Protein AF-A0A7X7L1X4-F1 (afdb_monomer_lite)

Radius of gyration: 45.26 Å; chains: 1; bounding box: 118×71×96 Å

pLDDT: mean 74.74, std 10.94, range [38.53, 92.12]

Foldseek 3Di:
DDDDDPPPDPVRVVVVVVVVVVVVVVVVVVVVVVVVVVVVPPPDDPPPPVVVVVVVVVVVVVVVVVVVVVVVQADWDWFWFWDDDLAKIKIKIFIAHSNATDFIKIKMAGPDQDDDDPVCVVVVNWGDKDFGMKIWGDWDWDADPQQKIKTKGKMWTWIQGPVGIDIDIWMKIWIWGADVVQGKIWIWIWTDDPDDDADPPDQWDWDQDPVRDIGTTHTDIGRRD

Sequence (225 aa):
DLRARTKLSSAERFSLIRDLLYAAVLGVILLSFGFLFVRSRKVTPPRINLDRLAAQIEEEEAAKESARLAEAASQATLLNARLKTPQYSMDADFTLKGGKLESLLLTLTTPQPPEPSDVQLAEGKFAQAWLEKLVVDQMHLTHKPKAEFLASGNAKLFIKSHKGPERVVAKAVITGGYTAEPAVLTAKVLINRGFKELPKNTTFLFETLPNGDYRFFCSLSLNAR

Structure (mmCIF, N/CA/C/O backbone):
data_AF-A0A7X7L1X4-F1
#
_entry.id   AF-A0A7X7L1X4-F1
#
loop_
_atom_site.group_PDB
_atom_site.id
_atom_site.type_symbol
_atom_site.label_atom_id
_atom_site.label_alt_id
_atom_site.label_comp_id
_atom_site.label_asym_id
_atom_site.label_entity_id
_atom_site.label_seq_id
_atom_site.pdbx_PDB_ins_code
_atom_site.Cartn_x
_atom_site.Cartn_y
_atom_site.Cartn_z
_atom_site.occupancy
_atom_site.B_iso_or_equiv
_atom_site.auth_seq_id
_atom_site.auth_comp_id
_atom_site.auth_asym_id
_atom_site.auth_atom_id
_atom_site.pdbx_PDB_model_num
ATOM 1 N N . ASP A 1 1 ? -80.363 57.333 44.999 1.00 43.53 1 ASP A N 1
ATOM 2 C CA . ASP A 1 1 ? -81.586 56.531 45.143 1.00 43.53 1 ASP A CA 1
ATOM 3 C C . ASP A 1 1 ? -81.528 55.667 46.382 1.00 43.53 1 ASP A C 1
ATOM 5 O O . ASP A 1 1 ? -80.719 54.755 46.484 1.00 43.53 1 ASP A O 1
ATOM 9 N N . LEU A 1 2 ? -82.326 56.058 47.370 1.00 44.50 2 LEU A N 1
ATOM 10 C CA . LEU A 1 2 ? -82.531 55.366 48.637 1.00 44.50 2 LEU A CA 1
ATOM 11 C C . LEU A 1 2 ? -83.765 54.472 48.509 1.00 44.50 2 LEU A C 1
ATOM 13 O O . LEU A 1 2 ? -84.737 54.895 47.889 1.00 44.50 2 LEU A O 1
ATOM 17 N N . ARG A 1 3 ? -83.758 53.352 49.250 1.00 38.53 3 ARG A N 1
ATOM 18 C CA . ARG A 1 3 ? -84.805 52.312 49.427 1.00 38.53 3 ARG A CA 1
ATOM 19 C C . ARG A 1 3 ? -84.459 51.061 48.604 1.00 38.53 3 ARG A C 1
ATOM 21 O O . ARG A 1 3 ? -84.176 51.160 47.429 1.00 38.53 3 ARG A O 1
ATOM 28 N N . ALA A 1 4 ? -84.415 49.854 49.154 1.00 47.97 4 ALA A N 1
ATOM 29 C CA . ALA A 1 4 ? -85.206 49.333 50.253 1.00 47.97 4 ALA A CA 1
ATOM 30 C C . ALA A 1 4 ? -84.380 48.364 51.118 1.00 47.97 4 ALA A C 1
ATOM 32 O O . ALA A 1 4 ? -84.013 47.277 50.687 1.00 47.97 4 ALA A O 1
ATOM 33 N N . ARG A 1 5 ? -84.143 48.737 52.382 1.00 46.94 5 ARG A N 1
ATOM 34 C CA . ARG A 1 5 ? -83.948 47.749 53.448 1.00 46.94 5 ARG A CA 1
ATOM 35 C C . ARG A 1 5 ? -85.338 47.271 53.846 1.00 46.94 5 ARG A C 1
ATOM 37 O O . ARG A 1 5 ? -86.034 47.956 54.596 1.00 46.94 5 ARG A O 1
ATOM 44 N N . THR A 1 6 ? -85.737 46.121 53.322 1.00 55.06 6 THR A N 1
ATOM 45 C CA . THR A 1 6 ? -86.797 45.302 53.906 1.00 55.06 6 THR A CA 1
ATOM 46 C C . THR A 1 6 ? -86.426 45.054 55.368 1.00 55.06 6 THR A C 1
ATOM 48 O O . THR A 1 6 ? -85.436 44.397 55.690 1.00 55.06 6 THR A O 1
ATOM 51 N N . LYS A 1 7 ? -87.169 45.681 56.286 1.00 56.03 7 LYS A N 1
ATOM 52 C CA . LYS A 1 7 ? -87.089 45.371 57.713 1.00 56.03 7 LYS A CA 1
ATOM 53 C C . LYS A 1 7 ? -87.666 43.967 57.877 1.00 56.03 7 LYS A C 1
ATOM 55 O O . LYS A 1 7 ? -88.871 43.835 58.046 1.00 56.03 7 LYS A O 1
ATOM 60 N N . LEU A 1 8 ? -86.804 42.952 57.793 1.00 56.28 8 LEU A N 1
ATOM 61 C CA . LEU A 1 8 ? -87.169 41.573 58.109 1.00 56.28 8 LEU A CA 1
ATOM 62 C C . LEU A 1 8 ? -87.780 41.553 59.511 1.00 56.28 8 LEU A C 1
ATOM 64 O O . LEU A 1 8 ? -87.148 42.006 60.483 1.00 56.28 8 LEU A O 1
ATOM 68 N N . SER A 1 9 ? -89.024 41.082 59.555 1.00 59.34 9 SER A N 1
ATOM 69 C CA . SER A 1 9 ? -89.830 40.896 60.754 1.00 59.34 9 SER A CA 1
ATOM 70 C C . SER A 1 9 ? -89.063 40.019 61.743 1.00 59.34 9 SER A C 1
ATOM 72 O O . SER A 1 9 ? -88.278 39.155 61.349 1.00 59.34 9 SER A O 1
ATOM 74 N N . SER A 1 10 ? -89.268 40.227 63.043 1.00 58.31 10 SER A N 1
ATOM 75 C CA . SER A 1 10 ? -88.611 39.459 64.107 1.00 58.31 10 SER A CA 1
ATOM 76 C C . SER A 1 10 ? -88.731 37.941 63.894 1.00 58.31 10 SER A C 1
ATOM 78 O O . SER A 1 10 ? -87.796 37.213 64.209 1.00 58.31 10 SER A O 1
ATOM 80 N N . ALA A 1 11 ? -89.824 37.470 63.279 1.00 58.28 11 ALA A N 1
ATOM 81 C CA . ALA A 1 11 ? -90.031 36.064 62.928 1.00 58.28 11 ALA A CA 1
ATOM 82 C C . ALA A 1 11 ? -89.083 35.551 61.820 1.00 58.28 11 ALA A C 1
ATOM 84 O O . ALA A 1 11 ? -88.594 34.425 61.893 1.00 58.28 11 ALA A O 1
ATOM 85 N N . GLU A 1 12 ? -88.759 36.380 60.826 1.00 56.62 12 GLU A N 1
ATOM 86 C CA . GLU A 1 12 ? -87.886 36.000 59.706 1.00 56.62 12 GLU A CA 1
ATOM 87 C C . GLU A 1 12 ? -86.414 35.937 60.137 1.00 56.62 12 GLU A C 1
ATOM 89 O O . GLU A 1 12 ? -85.679 35.049 59.701 1.00 56.62 12 GLU A O 1
ATOM 94 N N . ARG A 1 13 ? -85.995 36.807 61.071 1.00 58.88 13 ARG A N 1
ATOM 95 C CA . ARG A 1 13 ? -84.636 36.786 61.650 1.00 58.88 13 ARG A CA 1
ATOM 96 C C . ARG A 1 13 ? -84.351 35.504 62.432 1.00 58.88 13 ARG A C 1
ATOM 98 O O . ARG A 1 13 ? -83.243 34.981 62.344 1.00 58.88 13 ARG A O 1
ATOM 105 N N . PHE A 1 14 ? -85.342 34.981 63.157 1.00 59.16 14 PHE A N 1
ATOM 106 C CA . PHE A 1 14 ? -85.213 33.700 63.858 1.00 59.16 14 PHE A CA 1
ATOM 107 C C . PHE A 1 14 ? -85.119 32.513 62.887 1.00 59.16 14 PHE A C 1
ATOM 109 O O . PHE A 1 14 ? -84.366 31.578 63.158 1.00 59.16 14 PHE A O 1
ATOM 116 N N . SER A 1 15 ? -85.806 32.561 61.737 1.00 65.38 15 SER A N 1
ATOM 117 C CA . SER A 1 15 ? -85.675 31.517 60.706 1.00 65.38 15 SER A CA 1
ATOM 118 C C . SER A 1 15 ? -84.292 31.523 60.046 1.00 65.38 15 SER A C 1
ATOM 120 O O . SER A 1 15 ? -83.685 30.471 59.888 1.00 65.38 15 SER A O 1
ATOM 122 N N . LEU A 1 16 ? -83.733 32.709 59.787 1.00 69.31 16 LEU A N 1
ATOM 123 C CA . LEU A 1 16 ? -82.450 32.861 59.100 1.00 69.31 16 LEU A CA 1
ATOM 124 C C . LEU A 1 16 ? -81.265 32.400 59.963 1.00 69.31 16 LEU A C 1
ATOM 126 O O . LEU A 1 16 ? -80.338 31.770 59.461 1.00 69.31 16 LEU A O 1
ATOM 130 N N . ILE A 1 17 ? -81.316 32.660 61.275 1.00 74.38 17 ILE A N 1
ATOM 131 C CA . ILE A 1 17 ? -80.316 32.151 62.230 1.00 74.38 17 ILE A CA 1
ATOM 132 C C . ILE A 1 17 ? -80.387 30.623 62.317 1.00 74.38 17 ILE A C 1
ATOM 134 O O . ILE A 1 17 ? -79.350 29.962 62.348 1.00 74.38 17 ILE A O 1
ATOM 138 N N . ARG A 1 18 ? -81.598 30.056 62.329 1.00 74.56 18 ARG A N 1
ATOM 139 C CA . ARG A 1 18 ? -81.807 28.606 62.375 1.00 74.56 18 ARG A CA 1
ATOM 140 C C . ARG A 1 18 ? -81.291 27.917 61.108 1.00 74.56 18 ARG A C 1
ATOM 142 O O . ARG A 1 18 ? -80.601 26.907 61.214 1.00 74.56 18 ARG A O 1
ATOM 149 N N . ASP A 1 19 ? -81.562 28.482 59.936 1.00 76.56 19 ASP A N 1
ATOM 150 C CA . ASP A 1 19 ? -81.118 27.923 58.655 1.00 76.56 19 ASP A CA 1
ATOM 151 C C . ASP A 1 19 ? -79.591 28.002 58.496 1.00 76.56 19 ASP A C 1
ATOM 153 O O . ASP A 1 19 ? -78.967 27.049 58.024 1.00 76.56 19 ASP A O 1
ATOM 157 N N . LEU A 1 20 ? -78.962 29.078 58.989 1.00 81.06 20 LEU A N 1
ATOM 158 C CA . LEU A 1 20 ? -77.501 29.186 59.063 1.00 81.06 20 LEU A CA 1
ATOM 159 C C . LEU A 1 20 ? -76.899 28.101 59.975 1.00 81.06 20 LEU A C 1
ATOM 161 O O . LEU A 1 20 ? -75.870 27.509 59.647 1.00 81.06 20 LEU A O 1
ATOM 165 N N . LEU A 1 21 ? -77.556 27.813 61.102 1.00 82.94 21 LEU A N 1
ATOM 166 C CA . LEU A 1 21 ? -77.131 26.774 62.041 1.00 82.94 21 LEU A CA 1
ATOM 167 C C . LEU A 1 21 ? -77.243 25.375 61.420 1.00 82.94 21 LEU A C 1
ATOM 169 O O . LEU A 1 21 ? -76.312 24.580 61.543 1.00 82.94 21 LEU A O 1
ATOM 173 N N . TYR A 1 22 ? -78.329 25.085 60.697 1.00 86.06 22 TYR A N 1
ATOM 174 C CA . TYR A 1 22 ? -78.476 23.817 59.978 1.00 86.06 22 TYR A CA 1
ATOM 175 C C . TYR A 1 22 ? -77.439 23.653 58.864 1.00 86.06 22 TYR A C 1
ATOM 177 O O . TYR A 1 22 ? -76.853 22.577 58.740 1.00 86.06 22 TYR A O 1
ATOM 185 N N . ALA A 1 23 ? -77.154 24.710 58.098 1.00 83.81 23 ALA A N 1
ATOM 186 C CA . ALA A 1 23 ? -76.123 24.678 57.063 1.00 83.81 23 ALA A CA 1
ATOM 187 C C . ALA A 1 23 ? -74.723 24.425 57.651 1.00 83.81 23 ALA A C 1
ATOM 189 O O . ALA A 1 23 ? -73.963 23.618 57.114 1.00 83.81 23 ALA A O 1
ATOM 190 N N . ALA A 1 24 ? -74.400 25.055 58.786 1.00 84.38 24 ALA A N 1
ATOM 191 C CA . ALA A 1 24 ? -73.134 24.839 59.481 1.00 84.38 24 ALA A CA 1
ATOM 192 C C . ALA A 1 24 ? -72.996 23.394 59.987 1.00 84.38 24 ALA A C 1
ATOM 194 O O . ALA A 1 24 ? -71.966 22.757 59.763 1.00 84.38 24 ALA A O 1
ATOM 195 N N . VAL A 1 25 ? -74.046 22.844 60.607 1.00 88.56 25 VAL A N 1
ATOM 196 C CA . VAL A 1 25 ? -74.055 21.451 61.085 1.00 88.56 25 VAL A CA 1
ATOM 197 C C . VAL A 1 25 ? -73.910 20.468 59.920 1.00 88.56 25 VAL A C 1
ATOM 199 O O . VAL A 1 25 ? -73.101 19.543 59.998 1.00 88.56 25 VAL A O 1
ATOM 202 N N . LEU A 1 26 ? -74.623 20.687 58.811 1.00 88.62 26 LEU A N 1
ATOM 203 C CA . LEU A 1 26 ? -74.521 19.836 57.623 1.00 88.62 26 LEU A CA 1
ATOM 204 C C . LEU A 1 26 ? -73.114 19.882 57.004 1.00 88.62 26 LEU A C 1
ATOM 206 O O . LEU A 1 26 ? -72.572 18.842 56.631 1.00 88.62 26 LEU A O 1
ATOM 210 N N . GLY A 1 27 ? -72.493 21.065 56.947 1.00 87.00 27 GLY A N 1
ATOM 211 C CA . GLY A 1 27 ? -71.120 21.231 56.466 1.00 87.00 27 GLY A CA 1
ATOM 212 C C . GLY A 1 27 ? -70.100 20.460 57.307 1.00 87.00 27 GLY A C 1
ATOM 213 O O . GLY A 1 27 ? -69.231 19.782 56.756 1.00 87.00 27 GLY A O 1
ATOM 214 N N . VAL A 1 28 ? -70.245 20.483 58.636 1.00 87.94 28 VAL A N 1
ATOM 215 C CA . VAL A 1 28 ? -69.386 19.708 59.547 1.00 87.94 28 VAL A CA 1
ATOM 216 C C . VAL A 1 28 ? -69.574 18.202 59.342 1.00 87.94 28 VAL A C 1
ATOM 218 O O . VAL A 1 28 ? -68.585 17.467 59.296 1.00 87.94 28 VAL A O 1
ATOM 221 N N . ILE A 1 29 ? -70.811 17.728 59.151 1.00 87.69 29 ILE A N 1
ATOM 222 C CA . ILE A 1 29 ? -71.091 16.307 58.884 1.00 87.69 29 ILE A CA 1
ATOM 223 C C . ILE A 1 29 ? -70.448 15.860 57.565 1.00 87.69 29 ILE A C 1
ATOM 225 O O . ILE A 1 29 ? -69.778 14.827 57.532 1.00 87.69 29 ILE A O 1
ATOM 229 N N . LEU A 1 30 ? -70.590 16.644 56.492 1.00 87.31 30 LEU A N 1
ATOM 230 C CA . LEU A 1 30 ? -70.022 16.315 55.181 1.00 87.31 30 LEU A CA 1
ATOM 231 C C . LEU A 1 30 ? -68.489 16.307 55.195 1.00 87.31 30 LEU A C 1
ATOM 233 O O . LEU A 1 30 ? -67.882 15.385 54.651 1.00 87.31 30 LEU A O 1
ATOM 237 N N . LEU A 1 31 ? -67.857 17.278 55.861 1.00 84.62 31 LEU A N 1
ATOM 238 C CA . LEU A 1 31 ? -66.403 17.292 56.046 1.00 84.62 31 LEU A CA 1
ATOM 239 C C . LEU A 1 31 ? -65.922 16.088 56.864 1.00 84.62 31 LEU A C 1
ATOM 241 O O . LEU A 1 31 ? -64.925 15.463 56.504 1.00 84.62 31 LEU A O 1
ATOM 245 N N . SER A 1 32 ? -66.654 15.713 57.917 1.00 82.56 32 SER A N 1
ATOM 246 C CA . SER A 1 32 ? -66.326 14.542 58.739 1.00 82.56 32 SER A CA 1
ATOM 247 C C . SER A 1 32 ? -66.423 13.244 57.932 1.00 82.56 32 SER A C 1
ATOM 249 O O . SER A 1 32 ? -65.520 12.409 57.993 1.00 82.56 32 SER A O 1
ATOM 251 N N . PHE A 1 33 ? -67.475 13.088 57.121 1.00 82.12 33 PHE A N 1
ATOM 252 C CA . PHE A 1 33 ? -67.638 11.931 56.239 1.00 82.12 33 PHE A CA 1
ATOM 253 C C . PHE A 1 33 ? -66.583 11.890 55.133 1.00 82.12 33 PHE A C 1
ATOM 255 O O . PHE A 1 33 ? -66.011 10.830 54.884 1.00 82.12 33 PHE A O 1
ATOM 262 N N . GLY A 1 34 ? -66.272 13.027 54.505 1.00 77.88 34 GLY A N 1
ATOM 263 C CA . GLY A 1 34 ? -65.214 13.122 53.499 1.00 77.88 34 GLY A CA 1
ATOM 264 C C . GLY A 1 34 ? -63.847 12.747 54.072 1.00 77.88 34 GLY A C 1
ATOM 265 O O . GLY A 1 34 ? -63.120 11.950 53.480 1.00 77.88 34 GLY A O 1
ATOM 266 N N . PHE A 1 35 ? -63.532 13.240 55.271 1.00 77.50 35 PHE A N 1
ATOM 267 C CA . PHE A 1 35 ? -62.295 12.907 55.971 1.00 77.50 35 PHE A CA 1
ATOM 268 C C . PHE A 1 35 ? -62.219 11.419 56.342 1.00 77.50 35 PHE A C 1
ATOM 270 O O . PHE A 1 35 ? -61.191 10.778 56.115 1.00 77.50 35 PHE A O 1
ATOM 277 N N . LEU A 1 36 ? -63.311 10.833 56.846 1.00 77.25 36 LEU A N 1
ATOM 278 C CA . LEU A 1 36 ? -63.381 9.397 57.136 1.00 77.25 36 LEU A CA 1
ATOM 279 C C . LEU A 1 36 ? -63.248 8.547 55.868 1.00 77.25 36 LEU A C 1
ATOM 281 O O . LEU A 1 36 ? -62.531 7.547 55.875 1.00 77.25 36 LEU A O 1
ATOM 285 N N . PHE A 1 37 ? -63.869 8.959 54.763 1.00 73.94 37 PHE A N 1
ATOM 286 C CA . PHE A 1 37 ? -63.800 8.239 53.495 1.00 73.94 37 PHE A CA 1
ATOM 287 C C . PHE A 1 37 ? -62.381 8.244 52.913 1.00 73.94 37 PHE A C 1
ATOM 289 O O . PHE A 1 37 ? -61.862 7.183 52.560 1.00 73.94 37 PHE A O 1
ATOM 296 N N . VAL A 1 38 ? -61.708 9.401 52.900 1.00 69.75 38 VAL A N 1
ATOM 297 C CA . VAL A 1 38 ? -60.307 9.520 52.456 1.00 69.75 38 VAL A CA 1
ATOM 298 C C . VAL A 1 38 ? -59.370 8.718 53.358 1.00 69.75 38 VAL A C 1
ATOM 300 O 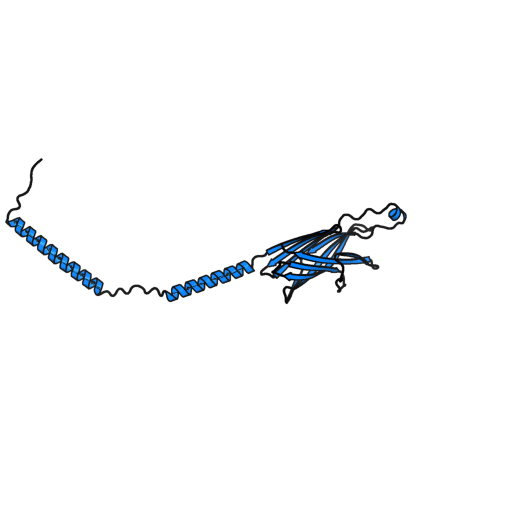O . VAL A 1 38 ? -58.483 8.035 52.858 1.00 69.75 38 VAL A O 1
ATOM 303 N N . ARG A 1 39 ? -59.589 8.722 54.679 1.00 64.88 39 ARG A N 1
ATOM 304 C CA . ARG A 1 39 ? -58.755 7.960 55.621 1.00 64.88 39 ARG A CA 1
ATOM 305 C C . ARG A 1 39 ? -58.996 6.446 55.550 1.00 64.88 39 ARG A C 1
ATOM 307 O O . ARG A 1 39 ? -58.074 5.674 55.805 1.00 64.88 39 ARG A O 1
ATOM 314 N N . SER A 1 40 ? -60.211 6.017 55.198 1.00 62.69 40 SER A N 1
ATOM 315 C CA . SER A 1 40 ? -60.566 4.598 55.034 1.00 62.69 40 SER A CA 1
ATOM 316 C C . SER A 1 40 ? -59.980 3.980 53.761 1.00 62.69 40 SER A C 1
ATOM 318 O O . SER A 1 40 ? -59.631 2.799 53.742 1.00 62.69 40 SER A O 1
ATOM 320 N N . ARG A 1 41 ? -59.796 4.783 52.706 1.00 59.41 41 ARG A N 1
ATOM 321 C CA . ARG A 1 41 ? -59.091 4.361 51.498 1.00 59.41 41 ARG A CA 1
ATOM 322 C C . ARG A 1 41 ? -57.595 4.549 51.714 1.00 59.41 41 ARG A C 1
ATOM 324 O O . ARG A 1 41 ? -57.049 5.617 51.470 1.00 59.41 41 ARG A O 1
ATOM 331 N N . LYS A 1 42 ? -56.911 3.480 52.129 1.00 52.88 42 LYS A N 1
ATOM 332 C CA . LYS A 1 42 ? -55.451 3.369 51.994 1.00 52.88 42 LYS A CA 1
ATOM 333 C C . LYS A 1 42 ? -55.099 3.383 50.502 1.00 52.88 42 LYS A C 1
ATOM 335 O O . LYS A 1 42 ? -54.910 2.336 49.893 1.00 52.88 42 LYS A O 1
ATOM 340 N N . VAL A 1 43 ? -55.054 4.567 49.896 1.00 55.41 43 VAL A N 1
ATOM 341 C CA . VAL A 1 43 ? -54.475 4.766 48.568 1.00 55.41 43 VAL A CA 1
ATOM 342 C C . VAL A 1 43 ? -52.970 4.648 48.755 1.00 55.41 43 VAL A C 1
ATOM 344 O O . VAL A 1 43 ? -52.284 5.620 49.054 1.00 55.41 43 VAL A O 1
ATOM 347 N N . THR A 1 44 ? -52.455 3.424 48.682 1.00 53.78 44 THR A N 1
ATOM 348 C CA . THR A 1 44 ? -51.018 3.200 48.545 1.00 53.78 44 THR A CA 1
ATOM 349 C C . THR A 1 44 ? -50.581 3.858 47.238 1.00 53.78 44 THR A C 1
ATOM 351 O O . THR A 1 44 ? -51.077 3.446 46.186 1.00 53.78 44 THR A O 1
ATOM 354 N N . PRO A 1 45 ? -49.702 4.876 47.266 1.00 57.31 45 PRO A N 1
ATOM 355 C CA . PRO A 1 45 ? -49.144 5.416 46.036 1.00 57.31 45 PRO A CA 1
ATOM 356 C C . PRO A 1 45 ? -48.423 4.283 45.290 1.00 57.31 45 PRO A C 1
ATOM 358 O O . PRO A 1 45 ? -47.853 3.401 45.949 1.00 57.31 45 PRO A O 1
ATOM 361 N N . PRO A 1 46 ? -48.445 4.257 43.945 1.00 59.84 46 PRO A N 1
ATOM 362 C CA . PRO A 1 46 ? -47.657 3.290 43.196 1.00 59.84 46 PRO A CA 1
ATOM 363 C C . PRO A 1 46 ? -46.196 3.443 43.625 1.00 59.84 46 PRO A C 1
ATOM 365 O O . PRO A 1 46 ? -45.592 4.501 43.447 1.00 59.84 46 PRO A O 1
ATOM 368 N N . ARG A 1 47 ? -45.639 2.404 44.257 1.00 58.56 47 ARG A N 1
ATOM 3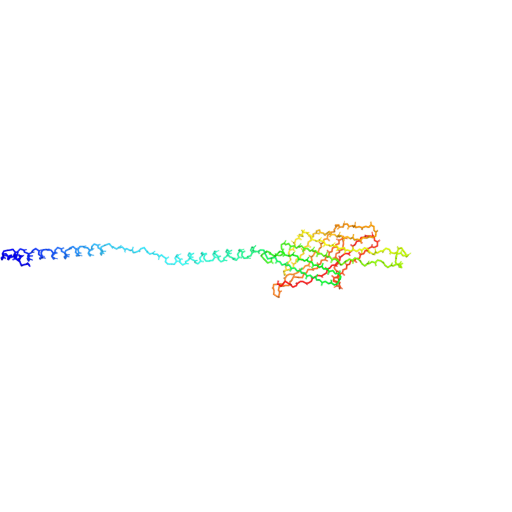69 C CA . ARG A 1 47 ? -44.214 2.350 44.584 1.00 58.56 47 ARG A CA 1
ATOM 370 C C . ARG A 1 47 ? -43.462 2.225 43.268 1.00 58.56 47 ARG A C 1
ATOM 372 O O . ARG A 1 47 ? -43.313 1.128 42.736 1.00 58.56 47 ARG A O 1
ATOM 379 N N . ILE A 1 48 ? -43.031 3.358 42.728 1.00 60.03 48 ILE A N 1
ATOM 380 C CA . ILE A 1 48 ? -42.016 3.389 41.683 1.00 60.03 48 ILE A CA 1
ATOM 381 C C . ILE A 1 48 ? -40.772 2.771 42.324 1.00 60.03 48 ILE A C 1
ATOM 383 O O . ILE A 1 48 ? -40.210 3.337 43.259 1.00 60.03 48 ILE A O 1
ATOM 387 N N . ASN A 1 49 ? -40.408 1.561 41.896 1.00 67.19 49 ASN A N 1
ATOM 388 C CA . ASN A 1 49 ? -39.179 0.908 42.334 1.00 67.19 49 ASN A CA 1
ATOM 389 C C . ASN A 1 49 ? -38.016 1.683 41.713 1.00 67.19 49 ASN A C 1
ATOM 391 O O . ASN A 1 49 ? -37.617 1.402 40.583 1.00 67.19 49 ASN A O 1
ATOM 395 N N . LEU A 1 50 ? -37.529 2.688 42.441 1.00 69.31 50 LEU A N 1
ATOM 396 C CA . LEU A 1 50 ? -36.404 3.531 42.041 1.00 69.31 50 LEU A CA 1
ATOM 397 C C . LEU A 1 50 ? -35.181 2.679 41.684 1.00 69.31 50 LEU A C 1
ATOM 399 O O . LEU A 1 50 ? -34.505 2.990 40.714 1.00 69.31 50 LEU A O 1
ATOM 403 N N . ASP A 1 51 ? -34.994 1.545 42.360 1.00 72.88 51 ASP A N 1
ATOM 404 C CA . ASP A 1 51 ? -33.912 0.595 42.082 1.00 72.88 51 ASP A CA 1
ATOM 405 C C . ASP A 1 51 ? -34.028 -0.058 40.695 1.00 72.88 51 ASP A C 1
ATOM 407 O O . ASP A 1 51 ? -33.027 -0.253 40.012 1.00 72.88 51 ASP A O 1
ATOM 411 N N . ARG A 1 52 ? -35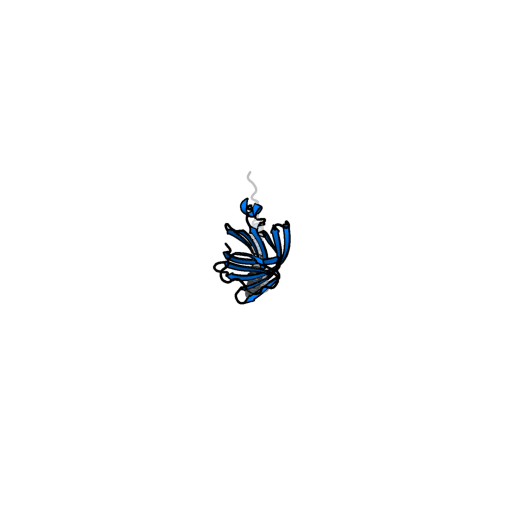.251 -0.356 40.227 1.00 73.88 52 ARG A N 1
ATOM 412 C CA . ARG A 1 52 ? -35.460 -0.868 38.859 1.00 73.88 52 ARG A CA 1
ATOM 413 C C . ARG A 1 52 ? -35.238 0.211 37.810 1.00 73.88 52 ARG A C 1
ATOM 415 O O . ARG A 1 52 ? -34.759 -0.103 36.729 1.00 73.88 52 ARG A O 1
ATOM 422 N N . LEU A 1 53 ? -35.609 1.451 38.119 1.00 72.75 53 LEU A N 1
ATOM 423 C CA . LEU A 1 53 ? -35.408 2.582 37.218 1.00 72.75 53 LEU A CA 1
ATOM 424 C C . LEU A 1 53 ? -33.919 2.926 37.100 1.00 72.75 53 LEU A C 1
ATOM 426 O O . LEU A 1 53 ? -33.439 3.143 35.996 1.00 72.75 53 LEU A O 1
ATOM 430 N N . ALA A 1 54 ? -33.186 2.899 38.215 1.00 76.50 54 ALA A N 1
ATOM 431 C CA . ALA A 1 54 ? -31.739 3.080 38.240 1.00 76.50 54 ALA A CA 1
ATOM 432 C C . ALA A 1 54 ? -31.022 1.978 37.446 1.00 76.50 54 ALA A C 1
ATOM 434 O O . ALA A 1 54 ? -30.211 2.293 36.583 1.00 76.50 54 ALA A O 1
ATOM 435 N N . ALA A 1 55 ? -31.394 0.709 37.655 1.00 79.75 55 ALA A N 1
ATOM 436 C CA . ALA A 1 55 ? -30.823 -0.409 36.903 1.00 79.75 55 ALA A CA 1
ATOM 437 C C . ALA A 1 55 ? -31.104 -0.317 35.391 1.00 79.75 55 ALA A C 1
ATOM 439 O O . ALA A 1 55 ? -30.224 -0.601 34.589 1.00 79.75 55 ALA A O 1
ATOM 440 N N . GLN A 1 56 ? -32.307 0.116 34.989 1.00 79.38 56 GLN A N 1
ATOM 441 C CA . GLN A 1 56 ? -32.638 0.317 33.573 1.00 79.38 56 GLN A CA 1
ATOM 442 C C . GLN A 1 56 ? -31.847 1.462 32.938 1.00 79.38 56 GLN A C 1
ATOM 444 O O . GLN A 1 56 ? -31.419 1.330 31.797 1.00 79.38 56 GLN A O 1
ATOM 449 N N . ILE A 1 57 ? -31.642 2.565 33.663 1.00 81.50 57 ILE A N 1
ATOM 450 C CA . ILE A 1 57 ? -30.838 3.694 33.177 1.00 81.50 57 ILE A CA 1
ATOM 451 C C . ILE A 1 57 ? -29.378 3.266 33.007 1.00 81.50 57 ILE A C 1
ATOM 453 O O . ILE A 1 57 ? -28.793 3.538 31.965 1.00 81.50 57 ILE A O 1
ATOM 457 N N . GLU A 1 58 ? -28.813 2.552 33.981 1.00 82.75 58 GLU A N 1
ATOM 458 C CA . GLU A 1 58 ? -27.427 2.073 33.928 1.00 82.75 58 GLU A CA 1
ATOM 459 C C . GLU A 1 58 ? -27.211 1.072 32.778 1.00 82.75 58 GLU A C 1
ATOM 461 O O . GLU A 1 58 ? -26.224 1.155 32.046 1.00 82.75 58 GLU A O 1
ATOM 466 N N . GLU A 1 59 ? -28.168 0.169 32.550 1.00 81.75 59 GLU A N 1
ATOM 467 C CA . GLU A 1 59 ? -28.129 -0.785 31.438 1.00 81.75 59 GLU A CA 1
ATOM 468 C C . GLU A 1 59 ? -28.271 -0.084 30.072 1.00 81.75 59 GLU A C 1
ATOM 470 O O . GLU A 1 59 ? -27.573 -0.428 29.115 1.00 81.75 59 GLU A O 1
ATOM 475 N N . GLU A 1 60 ? -29.121 0.943 29.973 1.00 80.94 60 GLU A N 1
ATOM 476 C CA . GLU A 1 60 ? -29.301 1.730 28.750 1.00 80.94 60 GLU A CA 1
ATOM 477 C C . GLU A 1 60 ? -28.090 2.632 28.451 1.00 80.94 60 GLU A C 1
ATOM 479 O O . GLU A 1 60 ? -27.701 2.783 27.290 1.00 80.94 60 GLU A O 1
ATOM 484 N N . GLU A 1 61 ? -27.458 3.203 29.479 1.00 80.88 61 GLU A N 1
ATOM 485 C CA . GLU A 1 61 ? -26.208 3.958 29.354 1.00 80.88 61 GLU A CA 1
ATOM 486 C C . GLU A 1 61 ? -25.053 3.050 28.926 1.00 80.88 61 GLU A C 1
ATOM 488 O O . GLU A 1 61 ? -24.352 3.377 27.967 1.00 80.88 61 GLU A O 1
ATOM 493 N N . ALA A 1 62 ? -24.914 1.861 29.522 1.00 79.19 62 ALA A N 1
ATOM 494 C CA . ALA A 1 62 ? -23.918 0.874 29.106 1.00 79.19 62 ALA A CA 1
ATOM 495 C C . ALA A 1 62 ? -24.145 0.383 27.661 1.00 79.19 62 ALA A C 1
ATOM 497 O O . ALA A 1 62 ? -23.192 0.209 26.890 1.00 79.19 62 ALA A O 1
ATOM 498 N N . ALA A 1 63 ? -25.402 0.198 27.248 1.00 77.88 63 ALA A N 1
ATOM 499 C CA . ALA A 1 63 ? -25.754 -0.150 25.872 1.00 77.88 63 ALA A CA 1
ATOM 500 C C . ALA A 1 63 ? -25.433 0.990 24.888 1.00 77.88 63 ALA A C 1
ATOM 502 O O . ALA A 1 63 ? -24.894 0.748 23.808 1.00 77.88 63 ALA A O 1
ATOM 503 N N . LYS A 1 64 ? -25.707 2.245 25.260 1.00 79.31 64 LYS A N 1
ATOM 504 C CA . LYS A 1 64 ? -25.359 3.426 24.453 1.00 79.31 64 LYS A CA 1
ATOM 505 C C . LYS A 1 64 ? -23.852 3.624 24.352 1.00 79.31 64 LYS A C 1
ATOM 507 O O . LYS A 1 64 ? -23.356 3.940 23.274 1.00 79.31 64 LYS A O 1
ATOM 512 N N . GLU A 1 65 ? -23.116 3.419 25.437 1.00 75.25 65 GLU A N 1
ATOM 513 C CA . GLU A 1 65 ? -21.663 3.560 25.460 1.00 75.25 65 GLU A CA 1
ATOM 514 C C . GLU A 1 65 ? -20.979 2.454 24.651 1.00 75.25 65 GLU A C 1
ATOM 516 O O . GLU A 1 65 ? -20.123 2.742 23.816 1.00 75.25 65 GLU A O 1
ATOM 521 N N . SER A 1 66 ? -21.425 1.204 24.788 1.00 71.88 66 SER A N 1
ATOM 522 C CA . SER A 1 66 ? -20.945 0.099 23.949 1.00 71.88 66 SER A CA 1
ATOM 523 C C . SER A 1 66 ? -21.299 0.282 22.469 1.00 71.88 66 SER A C 1
ATOM 525 O O . SER A 1 66 ? -20.445 0.041 21.615 1.00 71.88 66 SER A O 1
ATOM 527 N N . ALA A 1 67 ? -22.498 0.780 22.146 1.00 73.94 67 ALA A N 1
ATOM 528 C CA . ALA A 1 67 ? -22.874 1.130 20.777 1.00 73.94 67 ALA A CA 1
ATOM 529 C C . ALA A 1 67 ? -22.001 2.262 20.217 1.00 73.94 67 ALA A C 1
ATOM 531 O O . ALA A 1 67 ? -21.512 2.157 19.097 1.00 73.94 67 ALA A O 1
ATOM 532 N N . ARG A 1 68 ? -21.723 3.302 21.010 1.00 70.62 68 ARG A N 1
ATOM 533 C CA . ARG A 1 68 ? -20.857 4.422 20.617 1.00 70.62 68 ARG A CA 1
ATOM 534 C C . ARG A 1 68 ? -19.406 3.985 20.411 1.00 70.62 68 ARG A C 1
ATOM 536 O O . ARG A 1 68 ? -18.765 4.427 19.461 1.00 70.62 68 ARG A O 1
ATOM 543 N N . LEU A 1 69 ? -18.892 3.096 21.261 1.00 68.12 69 LEU A N 1
ATOM 544 C CA . LEU A 1 69 ? -17.567 2.488 21.105 1.00 68.12 69 LEU A CA 1
ATOM 545 C C . LEU A 1 69 ? -17.504 1.589 19.863 1.00 68.12 69 LEU A C 1
ATOM 547 O O . LEU A 1 69 ? -16.517 1.630 19.130 1.00 68.12 69 LEU A O 1
ATOM 551 N N . ALA A 1 70 ? -18.557 0.818 19.585 1.00 63.38 70 ALA A N 1
ATOM 552 C CA . ALA A 1 70 ? -18.661 0.008 18.374 1.00 63.38 70 ALA A CA 1
ATOM 553 C C . ALA A 1 70 ? -18.744 0.877 17.108 1.00 63.38 70 ALA A C 1
ATOM 555 O O . ALA A 1 70 ? -18.116 0.564 16.097 1.00 63.38 70 ALA A O 1
ATOM 556 N N . GLU A 1 71 ? -19.465 1.993 17.170 1.00 63.34 71 GLU A N 1
ATOM 557 C CA . GLU A 1 71 ? -19.612 2.940 16.068 1.00 63.34 71 GLU A CA 1
ATOM 558 C C . GLU A 1 71 ? -18.296 3.683 15.796 1.00 63.34 71 GLU A C 1
ATOM 560 O O . GLU A 1 71 ? -17.856 3.732 14.644 1.00 63.34 71 GLU A O 1
ATOM 565 N N . ALA A 1 72 ? -17.599 4.136 16.846 1.00 60.59 72 ALA A N 1
ATOM 566 C CA . ALA A 1 72 ? -16.250 4.703 16.764 1.00 60.59 72 ALA A CA 1
ATOM 567 C C . ALA A 1 72 ? -15.223 3.692 16.222 1.00 60.59 72 ALA A C 1
ATOM 569 O O . ALA A 1 72 ? -14.377 4.047 15.405 1.00 60.59 72 ALA A O 1
ATOM 570 N N . ALA A 1 73 ? -15.327 2.416 16.602 1.00 59.06 73 ALA A N 1
ATOM 571 C CA . ALA A 1 73 ? -14.512 1.347 16.028 1.00 59.06 73 ALA A CA 1
ATOM 572 C C . ALA A 1 73 ? -14.880 1.029 14.565 1.00 59.06 73 ALA A C 1
ATOM 574 O O . ALA A 1 73 ? -14.069 0.455 13.840 1.00 59.06 73 ALA A O 1
ATOM 575 N N . SER A 1 74 ? -16.079 1.389 14.101 1.00 57.94 74 SER A N 1
ATOM 576 C CA . SER A 1 74 ? -16.513 1.150 12.718 1.00 57.94 74 SER A CA 1
ATOM 577 C C . SER A 1 74 ? -16.120 2.264 11.744 1.00 57.94 74 SER A C 1
ATOM 579 O O . SER A 1 74 ? -16.112 2.021 10.533 1.00 57.94 74 SER A O 1
ATOM 581 N N . GLN A 1 75 ? -15.793 3.461 12.248 1.00 64.81 75 GLN A N 1
ATOM 582 C CA . GLN A 1 75 ? -15.405 4.590 11.408 1.00 64.81 75 GLN A CA 1
ATOM 583 C C . GLN A 1 75 ? -14.089 4.289 10.688 1.00 64.81 75 GLN A C 1
ATOM 585 O O . GLN A 1 75 ? -13.098 3.871 11.291 1.00 64.81 75 GLN A O 1
ATOM 590 N N . ALA A 1 76 ? -14.108 4.478 9.369 1.00 71.06 76 ALA A N 1
ATOM 591 C CA . ALA A 1 76 ? -12.936 4.306 8.533 1.00 71.06 76 ALA A CA 1
ATOM 592 C C . ALA A 1 76 ? -12.114 5.603 8.544 1.00 71.06 76 ALA A C 1
ATOM 594 O O . ALA A 1 76 ? -12.571 6.640 8.064 1.00 71.06 76 ALA A O 1
ATOM 595 N N . THR A 1 77 ? -10.903 5.550 9.087 1.00 72.31 77 THR A N 1
ATOM 596 C CA . THR A 1 77 ? -9.946 6.655 9.058 1.00 72.31 77 THR A CA 1
ATOM 597 C C . THR A 1 77 ? -9.118 6.560 7.786 1.00 72.31 77 THR A C 1
ATOM 599 O O . THR A 1 77 ? -8.384 5.590 7.585 1.00 72.31 77 THR A O 1
ATOM 602 N N . LEU A 1 78 ? -9.217 7.576 6.932 1.00 75.12 78 LE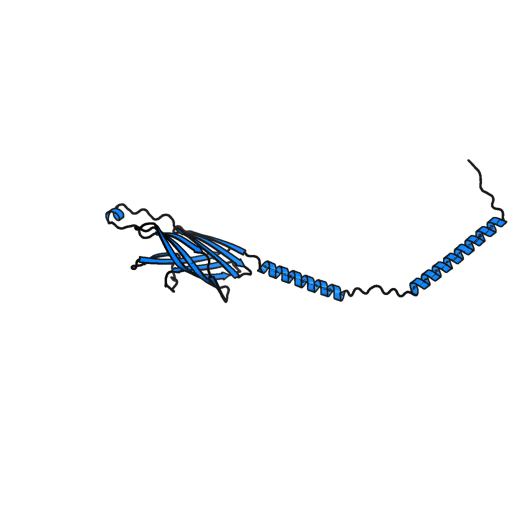U A N 1
ATOM 603 C CA . LEU A 1 78 ? -8.363 7.718 5.757 1.00 75.12 78 LEU A CA 1
ATOM 604 C C . LEU A 1 78 ? -7.081 8.447 6.151 1.00 75.12 78 LEU A C 1
ATOM 606 O O . LEU A 1 78 ? -7.129 9.567 6.658 1.00 75.12 78 LEU A O 1
ATOM 610 N N . LEU A 1 79 ? -5.940 7.814 5.906 1.00 75.50 79 LEU A N 1
ATOM 611 C CA . LEU A 1 79 ? -4.626 8.420 6.060 1.00 75.50 79 LEU A CA 1
ATOM 612 C C . LEU A 1 79 ? -4.012 8.573 4.675 1.00 75.50 79 LEU A C 1
ATOM 614 O O . LEU A 1 79 ? -3.841 7.585 3.967 1.00 75.50 79 LEU A O 1
ATOM 618 N N . ASN A 1 80 ? -3.650 9.799 4.312 1.00 78.06 80 ASN A N 1
ATOM 619 C CA . ASN A 1 80 ? -2.970 10.080 3.053 1.00 78.06 80 ASN A CA 1
ATOM 620 C C . ASN A 1 80 ? -1.543 10.508 3.351 1.00 78.06 80 ASN A C 1
ATOM 622 O O . ASN A 1 80 ? -1.297 11.344 4.223 1.00 78.06 80 ASN A O 1
ATOM 626 N N . ALA A 1 81 ? -0.601 9.950 2.608 1.00 74.88 81 ALA A N 1
ATOM 627 C CA . ALA A 1 81 ? 0.804 10.192 2.833 1.00 74.88 81 ALA A CA 1
ATOM 628 C C . ALA A 1 81 ? 1.518 10.470 1.515 1.00 74.88 81 ALA A C 1
ATOM 630 O O . ALA A 1 81 ? 1.425 9.702 0.560 1.00 74.88 81 ALA A O 1
ATOM 631 N N . ARG A 1 82 ? 2.259 11.578 1.478 1.00 81.00 82 ARG A N 1
ATOM 632 C CA . ARG A 1 82 ? 3.007 12.013 0.301 1.00 81.00 82 ARG A CA 1
ATOM 633 C C . ARG A 1 82 ? 4.484 12.125 0.635 1.00 81.00 82 ARG A C 1
ATOM 635 O O . ARG A 1 82 ? 4.866 12.860 1.544 1.00 81.00 82 ARG A O 1
ATOM 642 N N . LEU A 1 83 ? 5.312 11.444 -0.145 1.00 79.81 83 LEU A N 1
ATOM 643 C CA . LEU A 1 83 ? 6.764 11.557 -0.109 1.00 79.81 83 LEU A CA 1
ATOM 644 C C . LEU A 1 83 ? 7.246 12.117 -1.443 1.00 79.81 83 LEU A C 1
ATOM 646 O O . LEU A 1 83 ? 7.030 11.514 -2.490 1.00 79.81 83 LEU A O 1
ATOM 650 N N . LYS A 1 84 ? 7.936 13.256 -1.409 1.00 83.94 84 LYS A N 1
ATOM 651 C CA . LYS A 1 84 ? 8.540 13.857 -2.599 1.00 83.94 84 LYS A CA 1
ATOM 652 C C . LYS A 1 84 ? 10.052 13.886 -2.445 1.00 83.94 84 LYS A C 1
ATOM 654 O O . LYS A 1 84 ? 10.572 14.483 -1.508 1.00 83.94 84 LYS A O 1
ATOM 659 N N . THR A 1 85 ? 10.746 13.255 -3.380 1.00 80.69 85 THR A N 1
ATOM 660 C CA . THR A 1 85 ? 12.206 13.270 -3.493 1.00 80.69 85 THR A CA 1
ATOM 661 C C . THR A 1 85 ? 12.600 13.768 -4.889 1.00 80.69 85 THR A C 1
ATOM 663 O O . THR A 1 85 ? 11.753 13.799 -5.784 1.00 80.69 85 THR A O 1
ATOM 666 N N . PRO A 1 86 ? 13.871 14.140 -5.124 1.00 81.62 86 PRO A N 1
ATOM 667 C CA . PRO A 1 86 ? 14.338 14.473 -6.471 1.00 81.62 86 PRO A CA 1
ATOM 668 C C . PRO A 1 86 ? 14.211 13.313 -7.473 1.00 81.62 86 PRO A C 1
ATOM 670 O O . PRO A 1 86 ? 14.102 13.547 -8.670 1.00 81.62 86 PRO A O 1
ATOM 673 N N . GLN A 1 87 ? 14.231 12.067 -6.988 1.00 79.12 87 GLN A N 1
ATOM 674 C CA . GLN A 1 87 ? 14.237 10.859 -7.819 1.00 79.12 87 GLN A CA 1
ATOM 675 C C . GLN A 1 87 ? 12.828 10.320 -8.096 1.00 79.12 87 GLN A C 1
ATOM 677 O O . GLN A 1 87 ? 12.613 9.659 -9.107 1.00 79.12 87 GLN A O 1
ATOM 682 N N . TYR A 1 88 ? 11.867 10.577 -7.206 1.00 83.12 88 TYR A N 1
ATOM 683 C CA . TYR A 1 88 ? 10.489 10.110 -7.337 1.00 83.12 88 TYR A CA 1
ATOM 684 C C . TYR A 1 88 ? 9.534 10.873 -6.411 1.00 83.12 88 TYR A C 1
ATOM 686 O O . TYR A 1 88 ? 9.919 11.372 -5.350 1.00 83.12 88 TYR A O 1
ATOM 694 N N . SER A 1 89 ? 8.260 10.897 -6.788 1.00 87.00 89 SER A N 1
ATOM 695 C CA . SER A 1 89 ? 7.135 11.280 -5.940 1.00 87.00 89 SER A CA 1
ATOM 696 C C . SER A 1 89 ? 6.275 10.054 -5.680 1.00 87.00 89 SER A C 1
ATOM 698 O O . SER A 1 89 ? 5.931 9.329 -6.614 1.00 87.00 89 SER A O 1
ATOM 700 N N . MET A 1 90 ? 5.920 9.825 -4.422 1.00 83.75 90 MET A N 1
ATOM 701 C CA . MET A 1 90 ? 5.030 8.749 -4.024 1.00 83.75 90 MET A CA 1
ATOM 702 C C . MET A 1 90 ? 3.854 9.287 -3.219 1.00 83.75 90 MET A C 1
ATOM 704 O O . MET A 1 90 ? 4.041 10.055 -2.278 1.00 83.75 90 MET A O 1
ATOM 708 N N . ASP A 1 91 ? 2.666 8.830 -3.587 1.00 85.94 91 ASP A N 1
ATOM 709 C CA . ASP A 1 91 ? 1.416 9.023 -2.870 1.00 85.94 91 ASP A CA 1
ATOM 710 C C . ASP A 1 91 ? 0.925 7.658 -2.380 1.00 85.94 91 ASP A C 1
ATOM 712 O O . ASP A 1 91 ? 0.908 6.683 -3.141 1.00 85.94 91 ASP A O 1
ATOM 716 N N . ALA A 1 92 ? 0.565 7.578 -1.106 1.00 81.88 92 ALA A N 1
ATOM 717 C CA . ALA A 1 92 ? 0.026 6.379 -0.496 1.00 81.88 92 ALA A CA 1
ATOM 718 C C . ALA A 1 92 ? -1.219 6.720 0.324 1.00 81.88 92 ALA A C 1
ATOM 720 O O . ALA A 1 92 ? -1.154 7.540 1.242 1.00 81.88 92 ALA A O 1
ATOM 721 N N . ASP A 1 93 ? -2.321 6.052 -0.001 1.00 84.88 93 ASP A N 1
ATOM 722 C CA . ASP A 1 93 ? -3.606 6.216 0.667 1.00 84.88 93 ASP A CA 1
ATOM 723 C C . ASP A 1 93 ? -3.914 4.933 1.439 1.00 84.88 93 ASP A C 1
ATOM 725 O O . ASP A 1 93 ? -3.875 3.822 0.897 1.00 84.88 93 ASP A O 1
ATOM 729 N N . PHE A 1 94 ? -4.208 5.087 2.724 1.00 81.06 94 PHE A N 1
ATOM 730 C CA . PHE A 1 94 ? -4.463 3.996 3.651 1.00 81.06 94 PHE A CA 1
ATOM 731 C C . PHE A 1 94 ? -5.844 4.168 4.261 1.00 81.06 94 PHE A C 1
ATOM 733 O O . PHE A 1 94 ? -6.200 5.252 4.716 1.00 81.06 94 PHE A O 1
ATOM 740 N N . THR A 1 95 ? -6.608 3.083 4.326 1.00 83.19 95 THR A N 1
ATOM 741 C CA . THR A 1 95 ? -7.876 3.063 5.065 1.00 83.19 95 THR A CA 1
ATOM 742 C C . THR A 1 95 ? -7.702 2.217 6.314 1.00 83.19 95 THR A C 1
ATOM 744 O O . THR A 1 95 ? -7.398 1.029 6.212 1.00 83.19 95 THR A O 1
ATOM 747 N N . LEU A 1 96 ? -7.882 2.816 7.489 1.00 78.12 96 LEU A N 1
ATOM 748 C CA . LEU A 1 96 ? -7.934 2.115 8.768 1.00 78.12 96 LEU A CA 1
ATOM 749 C C . LEU A 1 96 ? -9.390 1.956 9.202 1.00 78.12 96 LEU A C 1
ATOM 751 O O . LEU A 1 96 ? -10.125 2.931 9.194 1.00 78.12 96 LEU A O 1
ATOM 755 N N . LYS A 1 97 ? -9.796 0.777 9.663 1.00 77.94 97 LYS A N 1
ATOM 756 C CA . LYS A 1 97 ? -11.114 0.532 10.259 1.00 77.94 97 LYS A CA 1
ATOM 757 C C . LYS A 1 97 ? -10.938 -0.236 11.561 1.00 77.94 97 LYS A C 1
ATOM 759 O O . LYS A 1 97 ? -10.308 -1.294 11.577 1.00 77.94 97 LYS A O 1
ATOM 764 N N . GLY A 1 98 ? -11.410 0.323 12.674 1.00 71.19 98 GLY A N 1
ATOM 765 C CA . GLY A 1 98 ? -11.221 -0.271 14.005 1.00 71.19 98 GLY A CA 1
ATOM 766 C C . GLY A 1 98 ? -9.752 -0.484 14.375 1.00 71.19 98 GLY A C 1
ATOM 767 O O . GLY A 1 98 ? -9.398 -1.518 14.939 1.00 71.19 98 GLY A O 1
ATOM 768 N N . GLY A 1 99 ? -8.877 0.446 13.970 1.00 67.56 99 GLY A N 1
ATOM 769 C CA . GLY A 1 99 ? -7.428 0.361 14.193 1.00 67.56 99 GLY A CA 1
ATOM 770 C C . GLY A 1 99 ? -6.695 -0.671 13.325 1.00 67.56 99 GLY A C 1
ATOM 771 O O . GLY A 1 99 ? -5.502 -0.895 13.521 1.00 67.56 99 GLY A O 1
ATOM 772 N N . LYS A 1 100 ? -7.376 -1.306 12.361 1.00 72.25 100 LYS A N 1
ATOM 773 C CA . LYS A 1 100 ? -6.781 -2.254 11.409 1.00 72.25 100 LYS A CA 1
ATOM 774 C C . LYS A 1 100 ? -6.714 -1.648 10.016 1.00 72.25 100 LYS A C 1
ATOM 776 O O . LYS A 1 100 ? -7.675 -1.047 9.555 1.00 72.25 100 LYS A O 1
ATOM 781 N N . LEU A 1 101 ? -5.594 -1.847 9.331 1.00 76.06 101 LEU A N 1
ATOM 782 C CA . LEU A 1 101 ? -5.431 -1.475 7.927 1.00 76.06 101 LEU A CA 1
ATOM 783 C C . LEU A 1 101 ? -6.304 -2.351 7.013 1.00 76.06 101 LEU A C 1
ATOM 785 O O . LEU A 1 101 ? -6.065 -3.548 6.905 1.00 76.06 101 LEU A O 1
ATOM 789 N N . GLU A 1 102 ? -7.297 -1.749 6.364 1.00 82.00 102 GLU A N 1
ATOM 790 C CA . GLU A 1 102 ? -8.266 -2.410 5.478 1.00 82.00 102 GLU A CA 1
ATOM 791 C C . GLU A 1 102 ? -7.870 -2.306 4.003 1.00 82.00 102 GLU A C 1
ATOM 793 O O . GLU A 1 102 ? -8.044 -3.257 3.243 1.00 82.00 102 GLU A O 1
ATOM 798 N N . SER A 1 103 ? -7.311 -1.168 3.588 1.00 81.56 103 SER A N 1
ATOM 799 C CA . SER A 1 103 ? -6.867 -0.970 2.211 1.00 81.56 103 SER A CA 1
ATOM 800 C C . SER A 1 103 ? -5.606 -0.116 2.138 1.00 81.56 103 SER A C 1
ATOM 802 O O . SER A 1 103 ? -5.333 0.705 3.017 1.00 81.56 103 SER A O 1
ATOM 804 N N . LEU A 1 104 ? -4.824 -0.352 1.084 1.00 81.69 104 LEU A N 1
ATOM 805 C CA . LEU A 1 104 ? -3.614 0.390 0.762 1.00 81.69 104 LEU A CA 1
ATOM 806 C C . LEU A 1 104 ? -3.560 0.584 -0.751 1.00 81.69 104 LEU A C 1
ATOM 808 O O . LEU A 1 104 ? -3.558 -0.395 -1.504 1.00 81.69 104 LEU A O 1
ATOM 812 N N . LEU A 1 105 ? -3.499 1.840 -1.173 1.00 86.75 105 LEU A N 1
ATOM 813 C CA . LEU A 1 105 ? -3.236 2.251 -2.544 1.00 86.75 105 LEU A CA 1
ATOM 814 C C . LEU A 1 105 ? -1.891 2.967 -2.567 1.00 86.75 105 LEU A C 1
ATOM 816 O O . LEU A 1 105 ? -1.647 3.848 -1.749 1.00 86.75 105 LEU A O 1
ATOM 820 N N . LEU A 1 106 ? -1.020 2.598 -3.502 1.00 85.88 106 LEU A N 1
ATOM 821 C CA . LEU A 1 106 ? 0.291 3.225 -3.634 1.00 85.88 106 LEU A CA 1
ATOM 822 C C . LEU A 1 106 ? 0.555 3.597 -5.082 1.00 85.88 106 LEU A C 1
ATOM 824 O O . LEU A 1 106 ? 0.494 2.754 -5.977 1.00 85.88 106 LEU A O 1
ATOM 828 N N . THR A 1 107 ? 0.879 4.864 -5.296 1.00 89.94 107 THR A N 1
ATOM 829 C CA . THR A 1 107 ? 1.257 5.404 -6.595 1.00 89.94 107 THR A CA 1
ATOM 830 C C . THR A 1 107 ? 2.633 6.032 -6.486 1.00 89.94 107 THR A C 1
ATOM 832 O O . THR A 1 107 ? 2.831 6.964 -5.716 1.00 89.94 107 THR A O 1
ATOM 835 N N . LEU A 1 108 ? 3.583 5.555 -7.284 1.00 88.44 108 LEU A N 1
ATOM 836 C CA . LEU A 1 108 ? 4.890 6.182 -7.446 1.00 88.44 108 LEU A CA 1
ATOM 837 C C . LEU A 1 108 ? 5.038 6.708 -8.869 1.00 88.44 108 LEU A C 1
ATOM 839 O O . LEU A 1 108 ? 4.624 6.071 -9.834 1.00 88.44 108 LEU A O 1
ATOM 843 N N . THR A 1 109 ? 5.650 7.875 -8.989 1.00 90.62 109 THR A N 1
ATOM 844 C CA . THR A 1 109 ? 5.973 8.540 -10.250 1.00 90.62 109 THR A CA 1
ATOM 845 C C . THR A 1 109 ? 7.412 9.021 -10.198 1.00 90.62 109 THR A C 1
ATOM 847 O O . THR A 1 109 ? 7.877 9.482 -9.156 1.00 90.62 109 THR A O 1
ATOM 850 N N . THR A 1 110 ? 8.136 8.912 -11.301 1.00 88.31 110 THR A N 1
ATOM 851 C CA . THR A 1 110 ? 9.486 9.476 -11.428 1.00 88.31 110 THR A CA 1
ATOM 852 C C . THR A 1 110 ? 9.434 10.740 -12.288 1.00 88.31 110 THR A C 1
ATOM 854 O O . THR A 1 110 ? 8.476 10.927 -13.044 1.00 88.31 110 THR A O 1
ATOM 857 N N . PRO A 1 111 ? 10.462 11.603 -12.247 1.00 88.06 111 PRO A N 1
ATOM 858 C CA . PRO A 1 111 ? 10.618 12.647 -13.253 1.00 88.06 111 PRO A CA 1
ATOM 859 C C . PRO A 1 111 ? 10.780 12.050 -14.661 1.00 88.06 111 PRO A C 1
ATOM 861 O O . PRO A 1 111 ? 10.917 10.833 -14.830 1.00 88.06 111 PRO A O 1
ATOM 864 N N . GLN A 1 112 ? 10.748 12.917 -15.675 1.00 85.81 112 GLN A N 1
ATOM 865 C CA . GLN A 1 112 ? 11.040 12.514 -17.049 1.00 85.81 112 GLN A CA 1
ATOM 866 C C . GLN A 1 112 ? 12.438 11.885 -17.151 1.00 85.81 112 GLN A C 1
ATOM 868 O O . GLN A 1 112 ? 13.344 12.305 -16.423 1.00 85.81 112 GLN A O 1
ATOM 873 N N . PRO A 1 113 ? 12.617 10.888 -18.039 1.00 83.50 113 PRO A N 1
ATOM 874 C CA . PRO A 1 113 ? 13.930 10.319 -18.286 1.00 83.50 113 PRO A CA 1
ATOM 875 C C . PRO A 1 113 ? 14.887 11.411 -18.773 1.00 83.50 113 PRO A C 1
ATOM 877 O O . PRO A 1 113 ? 14.464 12.278 -19.542 1.00 83.50 113 PRO A O 1
ATOM 880 N N . PRO A 1 114 ? 16.163 11.370 -18.360 1.00 81.25 114 PRO A N 1
ATOM 881 C CA . PRO A 1 114 ? 17.170 12.253 -18.924 1.00 81.25 114 PRO A CA 1
ATOM 882 C C . PRO A 1 114 ? 17.270 12.016 -20.433 1.00 81.25 114 PRO A C 1
ATOM 884 O O . PRO A 1 114 ? 17.218 10.873 -20.898 1.00 81.25 114 PRO A O 1
ATOM 887 N N . GLU A 1 115 ? 17.403 13.100 -21.194 1.00 80.19 115 GLU A N 1
ATOM 888 C CA . GLU A 1 115 ? 17.637 12.993 -22.629 1.00 80.19 115 GLU A CA 1
ATOM 889 C C . GLU A 1 115 ? 19.008 12.343 -22.877 1.00 80.19 115 GLU A C 1
ATOM 891 O O . GLU A 1 115 ? 19.979 12.662 -22.180 1.00 80.19 115 GLU A O 1
ATOM 896 N N . PRO A 1 116 ? 19.099 11.396 -23.826 1.00 76.81 116 PRO A N 1
ATOM 897 C CA . PRO A 1 116 ? 20.372 10.789 -24.178 1.00 76.81 116 PRO A CA 1
ATOM 898 C C . PRO A 1 116 ? 21.304 11.853 -24.763 1.00 76.81 116 PRO A C 1
ATOM 900 O O . PRO A 1 116 ? 20.875 12.698 -25.547 1.00 76.81 116 PRO A O 1
ATOM 903 N N . SER A 1 117 ? 22.585 11.806 -24.400 1.00 79.81 117 SER A N 1
ATOM 904 C CA . SER A 1 117 ? 23.568 12.730 -24.971 1.00 79.81 117 SER A CA 1
ATOM 905 C C . SER A 1 117 ? 23.892 12.378 -26.425 1.00 79.81 117 SER A C 1
ATOM 907 O O . SER A 1 117 ? 23.808 11.214 -26.823 1.00 79.81 117 SER A O 1
ATOM 909 N N . ASP A 1 118 ? 24.357 13.357 -27.205 1.00 81.56 118 ASP A N 1
ATOM 910 C CA . ASP A 1 118 ? 24.777 13.150 -28.602 1.00 81.56 118 ASP A CA 1
ATOM 911 C C . ASP A 1 118 ? 25.830 12.039 -28.744 1.00 81.56 118 ASP A C 1
ATOM 913 O O . ASP A 1 118 ? 25.818 11.273 -29.706 1.00 81.56 118 ASP A O 1
ATOM 917 N N . VAL A 1 119 ? 26.710 11.895 -27.747 1.00 80.50 119 VAL A N 1
ATOM 918 C CA . VAL A 1 119 ? 27.718 10.824 -27.693 1.00 80.50 119 VAL A CA 1
ATOM 919 C C . VAL A 1 119 ? 27.065 9.456 -27.479 1.00 80.50 119 VAL A C 1
ATOM 921 O O . VAL A 1 119 ? 27.427 8.495 -28.149 1.00 80.50 119 VAL A O 1
ATOM 924 N N . GLN A 1 120 ? 26.072 9.349 -26.590 1.00 76.94 120 GLN A N 1
ATOM 925 C CA . GLN A 1 120 ? 25.339 8.095 -26.365 1.00 76.94 120 GLN A CA 1
ATOM 926 C C . GLN A 1 120 ? 24.528 7.683 -27.596 1.00 76.94 120 GLN A C 1
ATOM 928 O O . GLN A 1 120 ? 24.484 6.500 -27.937 1.00 76.94 120 GLN A O 1
ATOM 933 N N . LEU A 1 121 ? 23.946 8.661 -28.292 1.00 76.69 121 LEU A N 1
ATOM 934 C CA . LEU A 1 121 ? 23.261 8.449 -29.564 1.00 76.69 121 LEU A CA 1
ATOM 935 C C . LEU A 1 121 ? 24.236 7.971 -30.650 1.00 76.69 121 LEU A C 1
ATOM 937 O O . LEU A 1 121 ? 23.937 6.999 -31.343 1.00 76.69 121 LEU A O 1
ATOM 941 N N . ALA A 1 122 ? 25.415 8.591 -30.758 1.00 75.19 122 ALA A N 1
ATOM 942 C CA . ALA A 1 122 ? 26.452 8.202 -31.715 1.00 75.19 122 ALA A CA 1
ATOM 943 C C . ALA A 1 122 ? 27.037 6.802 -31.440 1.00 75.19 122 ALA A C 1
ATOM 945 O O . ALA A 1 122 ? 27.365 6.074 -32.373 1.00 75.19 122 ALA A O 1
ATOM 946 N N . GLU A 1 123 ? 27.130 6.397 -30.170 1.00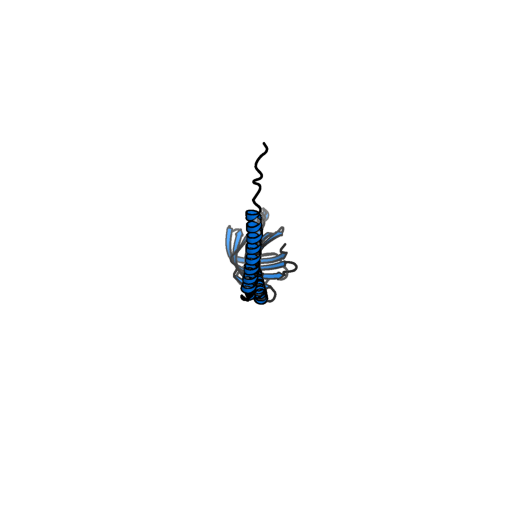 78.94 123 GLU A N 1
ATOM 947 C CA . GLU A 1 123 ? 27.598 5.068 -29.751 1.00 78.94 123 GLU A CA 1
ATOM 948 C C . GLU A 1 123 ? 26.512 3.976 -29.829 1.00 78.94 123 GLU A C 1
ATOM 950 O O . GLU A 1 123 ? 26.772 2.824 -29.475 1.00 78.94 123 GLU A O 1
ATOM 955 N N . GLY A 1 124 ? 25.281 4.312 -30.239 1.00 65.06 124 GLY A N 1
ATOM 956 C CA . GLY A 1 124 ? 24.151 3.376 -30.230 1.00 65.06 124 GLY A CA 1
ATOM 957 C C . GLY A 1 124 ? 23.763 2.901 -28.823 1.00 65.06 124 GLY A C 1
ATOM 958 O O . GLY A 1 124 ? 23.081 1.885 -28.670 1.00 65.06 124 GLY A O 1
ATOM 959 N N . LYS A 1 125 ? 24.199 3.615 -27.777 1.00 68.00 125 LYS A N 1
ATOM 960 C CA . LYS A 1 125 ? 23.844 3.335 -26.385 1.00 68.00 125 LYS A CA 1
ATOM 961 C C . LYS A 1 125 ? 22.483 3.947 -26.106 1.00 68.00 125 LYS A C 1
ATOM 963 O O . LYS A 1 125 ? 22.351 5.131 -25.806 1.00 68.00 125 LYS A O 1
ATOM 968 N N . PHE A 1 126 ? 21.458 3.116 -26.215 1.00 65.56 126 PHE A N 1
ATOM 969 C CA . PHE A 1 126 ? 20.102 3.533 -25.905 1.00 65.56 126 PHE A CA 1
ATOM 970 C C . PHE A 1 126 ? 19.946 3.902 -24.428 1.00 65.56 126 PHE A C 1
ATOM 972 O O . PHE A 1 126 ? 20.581 3.306 -23.554 1.00 65.56 126 PHE A O 1
ATOM 979 N N . ALA A 1 127 ? 19.048 4.853 -24.156 1.00 69.25 127 ALA A N 1
ATOM 980 C CA . ALA A 1 127 ? 18.655 5.191 -22.797 1.00 69.25 127 ALA A CA 1
ATOM 981 C C . ALA A 1 127 ? 18.220 3.921 -22.046 1.00 69.25 127 ALA A C 1
ATOM 983 O O . ALA A 1 127 ? 17.467 3.088 -22.569 1.00 69.25 127 ALA A O 1
ATOM 984 N N . GLN A 1 128 ? 18.723 3.771 -20.819 1.00 77.56 128 GLN A N 1
ATOM 985 C CA . GLN A 1 128 ? 18.311 2.699 -19.922 1.00 77.56 128 GLN A CA 1
ATOM 986 C C . GLN A 1 128 ? 16.789 2.745 -19.738 1.00 77.56 128 GLN A C 1
ATOM 988 O O . GLN A 1 128 ? 16.181 3.815 -19.797 1.00 77.56 128 GLN A O 1
ATOM 993 N N . ALA A 1 129 ? 16.168 1.582 -19.522 1.00 84.44 129 ALA A N 1
ATOM 994 C CA . ALA A 1 129 ? 14.750 1.533 -19.199 1.00 84.44 129 ALA A CA 1
ATOM 995 C C . ALA A 1 129 ? 14.451 2.466 -18.018 1.00 84.44 129 ALA A C 1
ATOM 997 O O . ALA A 1 129 ? 15.206 2.515 -17.045 1.00 84.44 129 ALA A O 1
ATOM 998 N N . TRP A 1 130 ? 13.345 3.193 -18.118 1.00 87.38 130 TRP A N 1
ATOM 999 C CA . TRP A 1 130 ? 12.948 4.212 -17.163 1.00 87.38 130 TRP A CA 1
ATOM 1000 C C . TRP A 1 130 ? 11.555 3.902 -16.635 1.00 87.38 130 TRP A C 1
ATOM 1002 O O . TRP A 1 130 ? 10.607 3.782 -17.407 1.00 87.38 130 TRP A O 1
ATOM 1012 N N . LEU A 1 131 ? 11.412 3.748 -15.323 1.00 88.62 131 LEU A N 1
ATOM 1013 C CA . LEU A 1 131 ? 10.104 3.571 -14.702 1.00 88.62 131 LEU A CA 1
ATOM 1014 C C . LEU A 1 131 ? 9.393 4.920 -14.677 1.00 88.62 131 LEU A C 1
ATOM 1016 O O . LEU A 1 131 ? 9.796 5.741 -13.885 1.00 88.62 131 LEU A O 1
ATOM 1020 N N . GLU A 1 132 ? 8.334 5.144 -15.450 1.00 90.38 132 GLU A N 1
ATOM 1021 C CA . GLU A 1 132 ? 7.576 6.405 -15.396 1.00 90.38 132 GLU A CA 1
ATOM 1022 C C . GLU A 1 132 ? 6.599 6.433 -14.219 1.00 90.38 132 GLU A C 1
ATOM 1024 O O . GLU A 1 132 ? 6.461 7.427 -13.499 1.00 90.38 132 GLU A O 1
ATOM 1029 N N . LYS A 1 133 ? 5.880 5.322 -14.042 1.00 91.31 133 LYS A N 1
ATOM 1030 C CA . LYS A 1 133 ? 4.813 5.204 -13.055 1.00 91.31 133 LYS A CA 1
ATOM 1031 C C . LYS A 1 133 ? 4.715 3.784 -12.533 1.00 91.31 133 LYS A C 1
ATOM 1033 O O . LYS A 1 133 ? 4.856 2.810 -13.269 1.00 91.31 133 LYS A O 1
ATOM 1038 N N . LEU A 1 134 ? 4.384 3.677 -11.261 1.00 89.25 134 LEU A N 1
ATOM 1039 C CA . LEU A 1 134 ? 4.062 2.442 -10.581 1.00 89.25 134 LEU A CA 1
ATOM 1040 C C . LEU A 1 134 ? 2.746 2.627 -9.826 1.00 89.25 134 LEU A C 1
ATOM 1042 O O . LEU A 1 134 ? 2.571 3.615 -9.117 1.00 89.25 134 LEU A O 1
ATOM 1046 N N . VAL A 1 135 ? 1.840 1.662 -9.959 1.00 90.69 135 VAL A N 1
ATOM 1047 C CA . VAL A 1 135 ? 0.577 1.619 -9.213 1.00 90.69 135 VAL A CA 1
ATOM 1048 C C . VAL A 1 135 ? 0.439 0.259 -8.551 1.00 90.69 135 VAL A C 1
ATOM 1050 O O . VAL A 1 135 ? 0.542 -0.763 -9.228 1.00 90.69 135 VAL A O 1
ATOM 1053 N N . VAL A 1 136 ? 0.185 0.247 -7.248 1.00 88.00 136 VAL A N 1
ATOM 1054 C CA . VAL A 1 136 ? -0.194 -0.944 -6.486 1.00 88.00 136 VAL A CA 1
ATOM 1055 C C . VAL A 1 136 ? -1.620 -0.740 -6.008 1.00 88.00 136 VAL A C 1
ATOM 1057 O O . VAL A 1 136 ? -1.875 0.145 -5.193 1.00 88.00 136 VAL A O 1
ATOM 1060 N N . ASP A 1 137 ? -2.537 -1.540 -6.540 1.00 83.25 137 ASP A N 1
ATOM 1061 C CA . ASP A 1 137 ? -3.955 -1.523 -6.202 1.00 83.25 137 ASP A CA 1
ATOM 1062 C C . ASP A 1 137 ? -4.401 -2.876 -5.625 1.00 83.25 137 ASP A C 1
ATOM 1064 O O . ASP A 1 137 ? -3.750 -3.905 -5.810 1.00 83.25 137 ASP A O 1
ATOM 1068 N N . GLN A 1 138 ? -5.521 -2.861 -4.893 1.00 72.56 138 GLN A N 1
ATOM 1069 C CA . GLN A 1 138 ? -6.231 -4.064 -4.433 1.00 72.56 138 GLN A CA 1
ATOM 1070 C C . GLN A 1 138 ? -5.343 -5.078 -3.695 1.00 72.56 138 GLN A C 1
ATOM 1072 O O . GLN A 1 138 ? -5.182 -6.228 -4.112 1.00 72.56 138 GLN A O 1
ATOM 1077 N N . MET A 1 139 ? -4.757 -4.658 -2.577 1.00 82.38 139 MET A N 1
ATOM 1078 C CA . MET A 1 139 ? -3.931 -5.554 -1.779 1.00 82.38 139 MET A CA 1
ATOM 1079 C C . MET A 1 139 ? -4.737 -6.417 -0.813 1.00 82.38 139 MET A C 1
ATOM 1081 O O . MET A 1 139 ? -5.634 -5.950 -0.120 1.00 82.38 139 MET A O 1
ATOM 1085 N N . HIS A 1 140 ? -4.341 -7.681 -0.721 1.00 83.75 140 HIS A N 1
ATOM 1086 C CA . HIS A 1 140 ? -4.774 -8.603 0.312 1.00 83.75 140 HIS A CA 1
ATOM 1087 C C . HIS A 1 140 ? -3.919 -8.412 1.567 1.00 83.75 140 HIS A C 1
ATOM 1089 O O . HIS A 1 140 ? -2.701 -8.602 1.517 1.00 83.75 140 HIS A O 1
ATOM 1095 N N . LEU A 1 141 ? -4.554 -8.037 2.677 1.00 84.69 141 LEU A N 1
ATOM 1096 C CA . LEU A 1 141 ? -3.904 -7.726 3.948 1.00 84.69 141 LEU A CA 1
ATOM 1097 C C . LEU A 1 141 ? -3.992 -8.898 4.927 1.00 84.69 141 LEU A C 1
ATOM 1099 O O . LEU A 1 141 ? -5.064 -9.407 5.241 1.00 84.69 141 LEU A O 1
ATOM 1103 N N . THR A 1 142 ? -2.841 -9.293 5.453 1.00 84.88 142 THR A N 1
ATOM 1104 C CA . THR A 1 142 ? -2.696 -10.230 6.563 1.00 84.88 142 THR A CA 1
ATOM 1105 C C . THR A 1 142 ? -2.108 -9.488 7.758 1.00 84.88 142 THR A C 1
ATOM 1107 O O . THR A 1 142 ? -0.957 -9.044 7.733 1.00 84.88 142 THR A O 1
ATOM 1110 N N . HIS A 1 143 ? -2.896 -9.362 8.823 1.00 81.12 143 HIS A N 1
ATOM 1111 C CA . HIS A 1 143 ? -2.440 -8.760 10.073 1.00 81.12 143 HIS A CA 1
ATOM 1112 C C . HIS A 1 143 ? -1.582 -9.737 10.870 1.00 81.12 143 HIS A C 1
ATOM 1114 O O . HIS A 1 143 ? -1.875 -10.931 10.949 1.00 81.12 143 HIS A O 1
ATOM 1120 N N . LYS A 1 144 ? -0.533 -9.206 11.487 1.00 81.00 144 LYS A N 1
ATOM 1121 C CA . LYS A 1 144 ? 0.358 -9.921 12.394 1.00 81.00 144 LYS A CA 1
ATOM 1122 C C . LYS A 1 144 ? 0.247 -9.334 13.808 1.00 81.00 144 LYS A C 1
ATOM 1124 O O . LYS A 1 144 ? -0.300 -8.242 13.986 1.00 81.00 144 LYS A O 1
ATOM 1129 N N . PRO A 1 145 ? 0.739 -10.048 14.835 1.00 76.81 145 PRO A N 1
ATOM 1130 C CA . PRO A 1 145 ? 0.845 -9.498 16.183 1.00 76.81 145 PRO A CA 1
ATOM 1131 C C . PRO A 1 145 ? 1.636 -8.180 16.199 1.00 76.81 145 PRO A C 1
ATOM 1133 O O . PRO A 1 145 ? 2.443 -7.932 15.308 1.00 76.81 145 PRO A O 1
ATOM 1136 N N . LYS A 1 146 ? 1.443 -7.362 17.242 1.00 75.31 146 LYS A N 1
ATOM 1137 C CA . LYS A 1 146 ? 2.161 -6.084 17.449 1.00 75.31 146 LYS A CA 1
ATOM 1138 C C . LYS A 1 146 ? 1.928 -5.023 16.359 1.00 75.31 146 LYS A C 1
ATOM 1140 O O . LYS A 1 146 ? 2.832 -4.260 16.047 1.00 75.31 146 LYS A O 1
ATOM 1145 N N . ALA A 1 147 ? 0.718 -4.973 15.797 1.00 69.69 147 ALA A N 1
ATOM 1146 C CA . ALA A 1 147 ? 0.323 -4.000 14.770 1.00 69.69 147 ALA A CA 1
ATOM 1147 C C . ALA A 1 147 ? 1.175 -4.043 13.483 1.00 69.69 147 ALA A C 1
ATOM 1149 O O . ALA A 1 147 ? 1.222 -3.081 12.716 1.00 69.69 147 ALA A O 1
ATOM 1150 N N . GLU A 1 148 ? 1.814 -5.184 13.220 1.00 81.00 148 GLU A N 1
ATOM 1151 C CA . GLU A 1 148 ? 2.479 -5.463 11.955 1.00 81.00 148 GLU A CA 1
ATOM 1152 C C . GLU A 1 148 ? 1.472 -5.938 10.899 1.00 81.00 148 GLU A C 1
ATOM 1154 O O . GLU A 1 148 ? 0.454 -6.569 11.201 1.00 81.00 148 GLU A O 1
ATOM 1159 N N . PHE A 1 149 ? 1.774 -5.684 9.629 1.00 80.69 149 PHE A N 1
ATOM 1160 C CA . PHE A 1 149 ? 0.992 -6.193 8.511 1.00 80.69 149 PHE A CA 1
ATOM 1161 C C . PHE A 1 149 ? 1.881 -6.684 7.372 1.00 80.69 149 PHE A C 1
ATOM 1163 O O . PHE A 1 149 ? 2.976 -6.176 7.114 1.00 80.69 149 PHE A O 1
ATOM 1170 N N . LEU A 1 150 ? 1.373 -7.697 6.680 1.00 83.06 150 LEU A N 1
ATOM 1171 C CA . LEU A 1 150 ? 1.854 -8.152 5.389 1.00 83.06 150 LEU A CA 1
ATOM 1172 C C . LEU A 1 150 ? 0.716 -7.945 4.400 1.00 83.06 150 LEU A C 1
ATOM 1174 O O . LEU A 1 150 ? -0.350 -8.524 4.563 1.00 83.06 150 LEU A O 1
ATOM 1178 N N . ALA A 1 151 ? 0.942 -7.146 3.375 1.00 82.62 151 ALA A N 1
ATOM 1179 C CA . ALA A 1 151 ? 0.004 -6.964 2.293 1.00 82.62 151 ALA A CA 1
ATOM 1180 C C . ALA A 1 151 ? 0.612 -7.490 0.995 1.00 82.62 151 ALA A C 1
ATOM 1182 O O . ALA A 1 151 ? 1.806 -7.330 0.742 1.00 82.62 151 ALA A O 1
ATOM 1183 N N . SER A 1 152 ? -0.191 -8.160 0.182 1.00 84.69 152 SER A N 1
ATOM 1184 C CA . SER A 1 152 ? 0.248 -8.673 -1.112 1.00 84.69 152 SER A CA 1
ATOM 1185 C C . SER A 1 152 ? -0.800 -8.396 -2.170 1.00 84.69 152 SER A C 1
ATOM 1187 O O . SER A 1 152 ? -1.993 -8.529 -1.914 1.00 84.69 152 SER A O 1
ATOM 1189 N N . GLY A 1 153 ? -0.371 -7.991 -3.354 1.00 83.94 153 GLY A N 1
ATOM 1190 C CA . GLY A 1 153 ? -1.293 -7.600 -4.411 1.00 83.94 153 GLY A CA 1
ATOM 1191 C C . GLY A 1 153 ? -0.617 -7.526 -5.762 1.00 83.94 153 GLY A C 1
ATOM 1192 O O . GLY A 1 153 ? 0.532 -7.943 -5.932 1.00 83.94 153 GLY A O 1
ATOM 1193 N N . ASN A 1 154 ? -1.349 -6.992 -6.730 1.00 87.38 154 ASN A N 1
ATOM 1194 C CA . ASN A 1 154 ? -0.814 -6.752 -8.056 1.00 87.38 154 ASN A CA 1
ATOM 1195 C C . ASN A 1 154 ? -0.219 -5.346 -8.133 1.00 87.38 154 ASN A C 1
ATOM 1197 O O . ASN A 1 154 ? -0.689 -4.400 -7.509 1.00 87.38 154 ASN A O 1
ATOM 1201 N N . ALA A 1 155 ? 0.833 -5.227 -8.928 1.00 87.50 155 ALA A N 1
ATOM 1202 C CA . ALA A 1 155 ? 1.471 -3.974 -9.269 1.00 87.50 155 ALA A CA 1
ATOM 1203 C C . ALA A 1 155 ? 1.480 -3.806 -10.781 1.00 87.50 155 ALA A C 1
ATOM 1205 O O . ALA A 1 155 ? 1.733 -4.758 -11.522 1.00 87.50 155 ALA A O 1
ATOM 1206 N N . LYS A 1 156 ? 1.249 -2.579 -11.230 1.00 91.00 156 LYS A N 1
ATOM 1207 C CA . LYS A 1 156 ? 1.320 -2.166 -12.628 1.00 91.00 156 LYS A CA 1
ATOM 1208 C C . LYS A 1 156 ? 2.485 -1.197 -12.766 1.00 91.00 156 LYS A C 1
ATOM 1210 O O . LYS A 1 156 ? 2.453 -0.116 -12.179 1.00 91.00 156 LYS A O 1
ATOM 1215 N N . LEU A 1 157 ? 3.502 -1.593 -13.520 1.00 89.31 157 LEU A N 1
ATOM 1216 C CA . LEU A 1 157 ? 4.659 -0.768 -13.848 1.00 89.31 157 LEU A CA 1
ATOM 1217 C C . LEU A 1 157 ? 4.495 -0.244 -15.272 1.00 89.31 157 LEU A C 1
ATOM 1219 O O . LEU A 1 157 ? 4.178 -1.010 -16.182 1.00 89.31 157 LEU A O 1
ATOM 1223 N N . PHE A 1 158 ? 4.728 1.048 -15.450 1.00 92.12 158 PHE A N 1
ATOM 1224 C CA . PHE A 1 158 ? 4.759 1.735 -16.734 1.00 92.12 158 PHE A CA 1
ATOM 1225 C C . PHE A 1 158 ? 6.206 2.135 -16.987 1.00 92.12 158 PHE A C 1
ATOM 1227 O O . PHE A 1 158 ? 6.769 2.933 -16.236 1.00 92.12 158 PHE A O 1
ATOM 1234 N N . ILE A 1 159 ? 6.821 1.514 -17.985 1.00 89.31 159 ILE A N 1
ATOM 1235 C CA . ILE A 1 159 ? 8.251 1.611 -18.253 1.00 89.31 159 ILE A CA 1
ATOM 1236 C C . ILE A 1 159 ? 8.429 2.190 -19.647 1.00 89.31 159 ILE A C 1
ATOM 1238 O O . ILE A 1 159 ? 7.821 1.717 -20.601 1.00 89.31 159 ILE A O 1
ATOM 1242 N N . LYS A 1 160 ? 9.286 3.193 -19.782 1.00 87.94 160 LYS A N 1
ATOM 1243 C CA . LYS A 1 160 ? 9.737 3.699 -21.071 1.00 87.94 160 LYS A CA 1
ATOM 1244 C C . LYS A 1 160 ? 11.091 3.080 -21.380 1.00 87.94 160 LYS A C 1
ATOM 1246 O O . LYS A 1 160 ? 12.052 3.280 -20.640 1.00 87.94 160 LYS A O 1
ATOM 1251 N N . SER A 1 161 ? 11.158 2.293 -22.445 1.00 84.00 161 SER A N 1
ATOM 1252 C CA . SER A 1 161 ? 12.391 1.670 -22.920 1.00 84.00 161 SER A CA 1
ATOM 1253 C C . SER A 1 161 ? 12.697 2.133 -24.347 1.00 84.00 161 SER A C 1
ATOM 1255 O O . SER A 1 161 ? 11.887 2.792 -25.000 1.00 84.00 161 SER A O 1
ATOM 1257 N N . HIS A 1 162 ? 13.866 1.759 -24.861 1.00 77.44 162 HIS A N 1
ATOM 1258 C CA . HIS A 1 162 ? 14.235 1.989 -26.261 1.00 77.44 162 HIS A CA 1
ATOM 1259 C C . HIS A 1 162 ? 13.338 1.245 -27.261 1.00 77.44 162 HIS A C 1
ATOM 1261 O O . HIS A 1 162 ? 13.295 1.607 -28.432 1.00 77.44 162 HIS A O 1
ATOM 1267 N N . LYS A 1 163 ? 12.614 0.213 -26.806 1.00 80.69 163 LYS A N 1
ATOM 1268 C CA . LYS A 1 163 ? 11.642 -0.537 -27.614 1.00 80.69 163 LYS A CA 1
ATOM 1269 C C . LYS A 1 163 ? 10.269 0.135 -27.642 1.00 80.69 163 LYS A C 1
ATOM 1271 O O . LYS A 1 163 ? 9.417 -0.267 -28.428 1.00 80.69 163 LYS A O 1
ATOM 1276 N N . GLY A 1 164 ? 10.062 1.147 -26.800 1.00 82.75 164 GLY A N 1
ATOM 1277 C CA . GLY A 1 164 ? 8.803 1.858 -26.641 1.00 82.75 164 GLY A CA 1
ATOM 1278 C C . GLY A 1 164 ? 8.261 1.797 -25.208 1.00 82.75 164 GLY A C 1
ATOM 1279 O O . GLY A 1 164 ? 8.947 1.346 -24.287 1.00 82.75 164 GLY A O 1
ATOM 1280 N N . PRO A 1 165 ? 7.036 2.302 -24.996 1.00 88.50 165 PRO A N 1
ATOM 1281 C CA . PRO A 1 165 ? 6.355 2.207 -23.714 1.00 88.50 165 PRO A CA 1
ATOM 1282 C C . PRO A 1 165 ? 5.869 0.775 -23.456 1.00 88.50 165 PRO A C 1
ATOM 1284 O O . PRO A 1 165 ? 5.207 0.156 -24.289 1.00 88.50 165 PRO A O 1
ATOM 1287 N N . GLU A 1 166 ? 6.156 0.269 -22.265 1.00 89.88 166 GLU A N 1
ATOM 1288 C CA . GLU A 1 166 ? 5.835 -1.078 -21.812 1.00 89.88 166 GLU A CA 1
ATOM 1289 C C . GLU A 1 166 ? 4.999 -1.023 -20.529 1.00 89.88 166 GLU A C 1
ATOM 1291 O O . GLU A 1 166 ? 5.216 -0.190 -19.644 1.00 89.88 166 GLU A O 1
ATOM 1296 N N . ARG A 1 167 ? 4.036 -1.945 -20.407 1.00 91.00 167 ARG A N 1
ATOM 1297 C CA . ARG A 1 167 ? 3.249 -2.131 -19.184 1.00 91.00 167 ARG A CA 1
ATOM 1298 C C . ARG A 1 167 ? 3.481 -3.526 -18.628 1.00 91.00 167 ARG A C 1
ATOM 1300 O O . ARG A 1 167 ? 3.045 -4.508 -19.225 1.00 91.00 167 ARG A O 1
ATOM 1307 N N . VAL A 1 168 ? 4.092 -3.603 -17.451 1.00 86.56 168 VAL A N 1
ATOM 1308 C CA . VAL A 1 168 ? 4.414 -4.866 -16.779 1.00 86.56 168 VAL A CA 1
ATOM 1309 C C . VAL A 1 168 ? 3.507 -5.057 -15.570 1.00 86.56 168 VAL A C 1
ATOM 1311 O O . VAL A 1 168 ? 3.320 -4.142 -14.769 1.00 86.56 168 VAL A O 1
ATOM 1314 N N . VAL A 1 169 ? 2.945 -6.258 -15.429 1.00 86.00 169 VAL A N 1
ATOM 1315 C CA . VAL A 1 169 ? 2.192 -6.659 -14.234 1.00 86.00 169 VAL A CA 1
ATOM 1316 C C . VAL A 1 169 ? 3.078 -7.544 -13.365 1.00 86.00 169 VAL A C 1
ATOM 1318 O O . VAL A 1 169 ? 3.591 -8.566 -13.823 1.00 86.00 169 VAL A O 1
ATOM 1321 N N . ALA A 1 170 ? 3.252 -7.151 -12.109 1.00 82.44 170 ALA A N 1
ATOM 1322 C CA . ALA A 1 170 ? 4.076 -7.845 -11.126 1.00 82.44 170 ALA A CA 1
ATOM 1323 C C . ALA A 1 170 ? 3.303 -8.070 -9.822 1.00 82.44 170 ALA A C 1
ATOM 1325 O O . ALA A 1 170 ? 2.207 -7.545 -9.636 1.00 82.44 170 ALA A O 1
ATOM 1326 N N . LYS A 1 171 ? 3.882 -8.850 -8.904 1.00 82.38 171 LYS A N 1
ATOM 1327 C CA . LYS A 1 171 ? 3.364 -8.966 -7.539 1.00 82.38 171 LYS A CA 1
ATOM 1328 C C . LYS A 1 171 ? 4.047 -7.936 -6.647 1.00 82.38 171 LYS A C 1
ATOM 1330 O O . LYS A 1 171 ? 5.274 -7.845 -6.640 1.00 82.38 171 LYS A O 1
ATOM 1335 N N . ALA A 1 172 ? 3.252 -7.186 -5.894 1.00 80.81 172 ALA A N 1
ATOM 1336 C CA . ALA A 1 172 ? 3.719 -6.359 -4.794 1.00 80.81 172 ALA A CA 1
ATOM 1337 C C . ALA A 1 172 ? 3.603 -7.132 -3.482 1.00 80.81 172 ALA A C 1
ATOM 1339 O O . ALA A 1 172 ? 2.606 -7.808 -3.228 1.00 80.81 172 ALA A O 1
ATOM 1340 N N . VAL A 1 173 ? 4.621 -6.993 -2.644 1.00 80.12 173 VAL A N 1
ATOM 1341 C CA . VAL A 1 173 ? 4.630 -7.417 -1.251 1.00 80.12 173 VAL A CA 1
ATOM 1342 C C . VAL A 1 173 ? 5.001 -6.201 -0.421 1.00 80.12 173 VAL A C 1
ATOM 1344 O O . VAL A 1 173 ? 6.062 -5.608 -0.612 1.00 80.12 173 VAL A O 1
ATOM 1347 N N . ILE A 1 174 ? 4.115 -5.824 0.489 1.00 77.88 174 ILE A N 1
ATOM 1348 C CA . ILE A 1 174 ? 4.280 -4.678 1.369 1.00 77.88 174 ILE A CA 1
ATOM 1349 C C . ILE A 1 174 ? 4.297 -5.183 2.804 1.00 77.88 174 ILE A C 1
ATOM 1351 O O . ILE A 1 174 ? 3.368 -5.844 3.254 1.00 77.88 174 ILE A O 1
ATOM 1355 N N . THR A 1 175 ? 5.368 -4.890 3.530 1.00 78.00 175 THR A N 1
ATOM 1356 C CA . THR A 1 175 ? 5.489 -5.226 4.953 1.00 78.00 175 THR A CA 1
ATOM 1357 C C . THR A 1 175 ? 5.590 -3.957 5.760 1.00 78.00 175 THR A C 1
ATOM 1359 O O . THR A 1 175 ? 6.362 -3.069 5.395 1.00 78.00 175 THR A O 1
ATOM 1362 N N . GLY A 1 176 ? 4.874 -3.883 6.869 1.00 76.50 176 GLY A N 1
ATOM 1363 C CA . GLY A 1 176 ? 4.834 -2.662 7.643 1.00 76.50 176 GLY A CA 1
ATOM 1364 C C . GLY A 1 176 ? 4.357 -2.841 9.065 1.00 76.50 176 GLY A C 1
ATOM 1365 O O . GLY A 1 176 ? 4.040 -3.948 9.497 1.00 76.50 176 GLY A O 1
ATOM 1366 N N . GLY A 1 177 ? 4.319 -1.725 9.777 1.00 76.00 177 GLY A N 1
ATOM 1367 C CA . GLY A 1 177 ? 3.805 -1.636 11.132 1.00 76.00 177 GLY A CA 1
ATOM 1368 C C . GLY A 1 177 ? 3.124 -0.297 11.349 1.00 76.00 177 GLY A C 1
ATOM 1369 O O . GLY A 1 177 ? 3.528 0.705 10.753 1.00 76.00 177 GLY A O 1
ATOM 1370 N N . TYR A 1 178 ? 2.086 -0.306 12.175 1.00 73.50 178 TYR A N 1
ATOM 1371 C CA . TYR A 1 178 ? 1.397 0.889 12.635 1.00 73.50 178 TYR A CA 1
ATOM 1372 C C . TYR A 1 178 ? 1.650 1.081 14.130 1.00 73.50 178 TYR A C 1
ATOM 1374 O O . TYR A 1 178 ? 1.319 0.216 14.938 1.00 73.50 178 TYR A O 1
ATOM 1382 N N . THR A 1 179 ? 2.215 2.222 14.498 1.00 70.38 179 THR A N 1
ATOM 1383 C CA . THR A 1 179 ? 2.327 2.662 15.890 1.00 70.38 179 THR A CA 1
ATOM 1384 C C . THR A 1 179 ? 1.266 3.726 16.123 1.00 70.38 179 THR A C 1
ATOM 1386 O O . THR A 1 179 ? 1.135 4.620 15.294 1.00 70.38 179 THR A O 1
ATOM 1389 N N . ALA A 1 180 ? 0.497 3.630 17.210 1.00 64.81 180 ALA A N 1
ATOM 1390 C CA . ALA A 1 180 ? -0.549 4.606 17.526 1.00 64.81 180 ALA A CA 1
ATOM 1391 C C . ALA A 1 180 ? 0.019 5.905 18.132 1.00 64.81 180 ALA A C 1
ATOM 1393 O O . ALA A 1 180 ? -0.486 6.986 17.842 1.00 64.81 180 ALA A O 1
ATOM 1394 N N . GLU A 1 181 ? 1.096 5.813 18.921 1.00 68.56 181 GLU A N 1
ATOM 1395 C CA . GLU A 1 181 ? 1.729 6.952 19.596 1.00 68.56 181 GLU A CA 1
ATOM 1396 C C . GLU A 1 181 ? 3.265 6.896 19.470 1.00 68.56 181 GLU A C 1
ATOM 1398 O O . GLU A 1 181 ? 3.902 6.063 20.119 1.00 68.56 181 GLU A O 1
ATOM 1403 N N . PRO A 1 182 ? 3.892 7.762 18.649 1.00 60.06 182 PRO A N 1
ATOM 1404 C CA . PRO A 1 182 ? 3.270 8.626 17.640 1.00 60.06 182 PRO A CA 1
ATOM 1405 C C . PRO A 1 182 ? 2.605 7.804 16.525 1.00 60.06 182 PRO A C 1
ATOM 1407 O O . PRO A 1 182 ? 3.053 6.694 16.235 1.00 60.06 182 PRO A O 1
ATOM 1410 N N . ALA A 1 183 ? 1.573 8.366 15.883 1.00 63.69 183 ALA A N 1
ATOM 1411 C CA . ALA A 1 183 ? 0.892 7.754 14.744 1.00 63.69 183 ALA A CA 1
ATOM 1412 C C . ALA A 1 183 ? 1.870 7.605 13.561 1.00 63.69 183 ALA A C 1
ATOM 1414 O O . ALA A 1 183 ? 2.073 8.520 12.766 1.00 63.69 183 ALA A O 1
ATOM 1415 N N . VAL A 1 184 ? 2.546 6.462 13.464 1.00 66.06 184 VAL A N 1
ATOM 1416 C CA . VAL A 1 184 ? 3.600 6.217 12.471 1.00 66.06 184 VAL A CA 1
ATOM 1417 C C . VAL A 1 184 ? 3.286 4.931 11.739 1.00 66.06 184 VAL A C 1
ATOM 1419 O O . VAL A 1 184 ? 3.173 3.862 12.336 1.00 66.06 184 VAL A O 1
ATOM 1422 N N . LEU A 1 185 ? 3.165 5.043 10.421 1.00 67.81 185 LEU A N 1
ATOM 1423 C CA . LEU A 1 185 ? 2.946 3.928 9.524 1.00 67.81 185 LEU A CA 1
ATOM 1424 C C . LEU A 1 185 ? 4.223 3.674 8.729 1.00 67.81 185 LEU A C 1
ATOM 1426 O O . LEU A 1 185 ? 4.619 4.447 7.861 1.00 67.81 185 LEU A O 1
ATOM 1430 N N . THR A 1 186 ? 4.883 2.560 9.003 1.00 70.12 186 THR A N 1
ATOM 1431 C CA . THR A 1 186 ? 6.066 2.163 8.234 1.00 70.12 186 THR A CA 1
ATOM 1432 C C . THR A 1 186 ? 5.638 1.157 7.178 1.00 70.12 186 THR A C 1
ATOM 1434 O O . THR A 1 186 ? 4.956 0.198 7.522 1.00 70.12 186 THR A O 1
ATOM 1437 N N . ALA A 1 187 ? 6.028 1.338 5.914 1.00 68.38 187 ALA A N 1
ATOM 1438 C CA . ALA A 1 187 ? 5.679 0.435 4.819 1.00 68.38 187 ALA A CA 1
ATOM 1439 C C . ALA A 1 187 ? 6.879 0.219 3.884 1.00 68.38 187 ALA A C 1
ATOM 1441 O O . ALA A 1 187 ? 7.349 1.125 3.203 1.00 68.38 187 ALA A O 1
ATOM 1442 N N . LYS A 1 188 ? 7.374 -1.015 3.818 1.00 71.00 188 LYS A N 1
ATOM 1443 C CA . LYS A 1 188 ? 8.422 -1.434 2.881 1.00 71.00 188 LYS A CA 1
ATOM 1444 C C . LYS A 1 188 ? 7.781 -2.152 1.711 1.00 71.00 188 LYS A C 1
ATOM 1446 O O . LYS A 1 188 ? 7.080 -3.136 1.928 1.00 71.00 188 LYS A O 1
ATOM 1451 N N . VAL A 1 189 ? 8.037 -1.676 0.499 1.00 69.44 189 VAL A N 1
ATOM 1452 C CA . VAL A 1 189 ? 7.388 -2.126 -0.731 1.00 69.44 189 VAL A CA 1
ATOM 1453 C C . VAL A 1 189 ? 8.397 -2.845 -1.613 1.00 69.44 189 VAL A C 1
ATOM 1455 O O . VAL A 1 189 ? 9.352 -2.263 -2.129 1.00 69.44 189 VAL A O 1
ATOM 1458 N N . LEU A 1 190 ? 8.164 -4.132 -1.825 1.00 68.75 190 LEU A N 1
ATOM 1459 C CA . LEU A 1 190 ? 8.910 -4.944 -2.773 1.00 68.75 190 LEU A CA 1
ATOM 1460 C C . LEU A 1 190 ? 7.998 -5.305 -3.934 1.00 68.75 190 LEU A C 1
ATOM 1462 O O . LEU A 1 190 ? 6.934 -5.880 -3.722 1.00 68.75 190 LEU A O 1
ATOM 1466 N N . ILE A 1 191 ? 8.412 -4.997 -5.160 1.00 66.56 191 ILE A N 1
ATOM 1467 C CA . ILE A 1 191 ? 7.628 -5.336 -6.350 1.00 66.56 191 ILE A CA 1
ATOM 1468 C C . ILE A 1 191 ? 8.484 -6.209 -7.227 1.00 66.56 191 ILE A C 1
ATOM 1470 O O . ILE A 1 191 ? 9.510 -5.769 -7.747 1.00 66.56 191 ILE A O 1
ATOM 1474 N N . ASN A 1 192 ? 8.105 -7.482 -7.323 1.00 65.62 192 ASN A N 1
ATOM 1475 C CA . ASN A 1 192 ? 8.955 -8.438 -7.995 1.00 65.62 192 ASN A CA 1
ATOM 1476 C C . ASN A 1 192 ? 8.247 -9.702 -8.496 1.00 65.62 192 ASN A C 1
ATOM 1478 O O . ASN A 1 192 ? 7.242 -10.158 -7.950 1.00 65.62 192 ASN A O 1
ATOM 1482 N N . ARG A 1 193 ? 8.857 -10.320 -9.509 1.00 55.41 193 ARG A N 1
ATOM 1483 C CA . ARG A 1 193 ? 8.687 -11.720 -9.894 1.00 55.41 193 ARG A CA 1
ATOM 1484 C C . ARG A 1 193 ? 9.772 -12.564 -9.208 1.00 55.41 193 ARG A C 1
ATOM 1486 O O . ARG A 1 193 ? 10.841 -12.783 -9.753 1.00 55.41 193 ARG A O 1
ATOM 1493 N N . GLY A 1 194 ? 9.493 -13.060 -8.001 1.00 53.00 194 GLY A N 1
ATOM 1494 C CA . GLY A 1 194 ? 10.244 -14.193 -7.427 1.00 53.00 194 GLY A CA 1
ATOM 1495 C C . GLY A 1 194 ? 11.381 -13.883 -6.446 1.00 53.00 194 GLY A C 1
ATOM 1496 O O . GLY A 1 194 ? 11.925 -14.815 -5.859 1.00 53.00 194 GLY A O 1
ATOM 1497 N N . PHE A 1 195 ? 11.707 -12.617 -6.183 1.00 60.34 195 PHE A N 1
ATOM 1498 C CA . PHE A 1 195 ? 12.684 -12.273 -5.144 1.00 60.34 195 PHE A CA 1
ATOM 1499 C C . PHE A 1 195 ? 12.007 -12.195 -3.773 1.00 60.34 195 PHE A C 1
ATOM 1501 O O . PHE A 1 195 ? 10.942 -11.595 -3.632 1.00 60.34 195 PHE A O 1
ATOM 1508 N N . LYS A 1 196 ? 12.639 -12.802 -2.764 1.00 61.28 196 LYS A N 1
ATOM 1509 C CA . LYS A 1 196 ? 12.115 -12.886 -1.389 1.00 61.28 196 LYS A CA 1
ATOM 1510 C C . LYS A 1 196 ? 12.795 -11.922 -0.416 1.00 61.28 196 LYS A C 1
ATOM 1512 O O . LYS A 1 196 ? 12.247 -11.649 0.646 1.00 61.28 196 LYS A O 1
ATOM 1517 N N . GLU A 1 197 ? 13.975 -11.415 -0.767 1.00 65.44 197 GLU A N 1
ATOM 1518 C CA . GLU A 1 197 ? 14.795 -10.603 0.131 1.00 65.44 197 GLU A CA 1
ATOM 1519 C C . GLU A 1 197 ? 14.663 -9.104 -0.149 1.00 65.44 197 GLU A C 1
ATOM 1521 O O . GLU A 1 197 ? 14.861 -8.630 -1.273 1.00 65.44 197 GLU A O 1
ATOM 1526 N N . LEU A 1 198 ? 14.354 -8.362 0.916 1.00 65.38 198 LEU A N 1
ATOM 1527 C CA . LEU A 1 198 ? 14.319 -6.903 0.939 1.00 65.38 198 LEU A CA 1
ATOM 1528 C C . LEU A 1 198 ? 15.758 -6.357 1.022 1.00 65.38 198 LEU A C 1
ATOM 1530 O O . LEU A 1 198 ? 16.498 -6.755 1.927 1.00 65.38 198 LEU A O 1
ATOM 1534 N N . PRO A 1 199 ? 16.168 -5.430 0.139 1.00 68.69 199 PRO A N 1
ATOM 1535 C CA . PRO A 1 199 ? 17.439 -4.724 0.270 1.00 68.69 199 PRO A CA 1
ATOM 1536 C C . PRO A 1 199 ? 17.545 -4.011 1.626 1.00 68.69 199 PRO A C 1
ATOM 1538 O O . PRO A 1 199 ? 16.621 -3.319 2.052 1.00 68.69 199 PRO A O 1
ATOM 1541 N N . LYS A 1 200 ? 18.676 -4.186 2.320 1.00 65.50 200 LYS A N 1
ATOM 1542 C CA . LYS A 1 200 ? 18.852 -3.697 3.700 1.00 65.50 200 LYS A CA 1
ATOM 1543 C C . LYS A 1 200 ? 19.110 -2.185 3.791 1.00 65.50 200 LYS A C 1
ATOM 1545 O O . LYS A 1 200 ? 18.671 -1.578 4.759 1.00 65.50 200 LYS A O 1
ATOM 1550 N N . ASN A 1 201 ? 19.745 -1.583 2.778 1.00 66.25 201 ASN A N 1
ATOM 1551 C CA . ASN A 1 201 ? 20.243 -0.196 2.810 1.00 66.25 201 ASN A CA 1
ATOM 1552 C C . ASN A 1 201 ? 19.818 0.631 1.586 1.00 66.25 201 ASN A C 1
ATOM 1554 O O . ASN A 1 201 ? 20.575 1.465 1.095 1.00 66.25 201 ASN A O 1
ATOM 1558 N N . THR A 1 202 ? 18.627 0.384 1.050 1.00 67.62 202 THR A N 1
ATOM 1559 C CA . THR A 1 202 ? 18.169 1.067 -0.163 1.00 67.62 202 THR A CA 1
ATOM 1560 C C . THR A 1 202 ? 16.791 1.665 0.076 1.00 67.62 202 THR A C 1
ATOM 1562 O O . THR A 1 202 ? 15.906 1.010 0.608 1.00 67.62 202 THR A O 1
ATOM 1565 N N . THR A 1 203 ? 16.593 2.930 -0.274 1.00 69.75 203 THR A N 1
ATOM 1566 C CA . THR A 1 203 ? 15.269 3.571 -0.199 1.00 69.75 203 THR A CA 1
ATOM 1567 C C . THR A 1 203 ? 14.520 3.454 -1.519 1.00 69.75 203 THR A C 1
ATOM 1569 O O . THR A 1 203 ? 13.293 3.404 -1.520 1.00 69.75 203 THR A O 1
ATOM 1572 N N . PHE A 1 204 ? 15.252 3.348 -2.629 1.00 75.56 204 PHE A N 1
ATOM 1573 C CA . PHE A 1 204 ? 14.722 3.166 -3.972 1.00 75.56 204 PHE A CA 1
ATOM 1574 C C . PHE A 1 204 ? 15.728 2.414 -4.853 1.00 75.56 204 PHE A C 1
ATOM 1576 O O . PHE A 1 204 ? 16.911 2.748 -4.867 1.00 75.56 204 PHE A O 1
ATOM 1583 N N . LEU A 1 205 ? 15.260 1.401 -5.578 1.00 79.88 205 LEU A N 1
ATOM 1584 C CA . LEU A 1 205 ? 16.015 0.650 -6.577 1.00 79.88 205 LEU A CA 1
ATOM 1585 C C . LEU A 1 205 ? 15.098 0.366 -7.762 1.00 79.88 205 LEU A C 1
ATOM 1587 O O . LEU A 1 205 ? 14.026 -0.214 -7.587 1.00 79.88 205 LEU A O 1
ATOM 1591 N N . PHE A 1 206 ? 15.558 0.711 -8.957 1.00 81.19 206 PHE A N 1
ATOM 1592 C CA . PHE A 1 206 ? 14.993 0.233 -10.207 1.00 81.19 206 PHE A CA 1
ATOM 1593 C C . PHE A 1 206 ? 16.146 -0.190 -11.113 1.00 81.19 206 PHE A C 1
ATOM 1595 O O . PHE A 1 206 ? 16.982 0.633 -11.476 1.00 81.19 206 PHE A O 1
ATOM 1602 N N . GLU A 1 207 ? 16.213 -1.477 -11.440 1.00 80.31 207 GLU A N 1
ATOM 1603 C CA . GLU A 1 207 ? 17.268 -2.033 -12.286 1.00 80.31 207 GLU A CA 1
ATOM 1604 C C . GLU A 1 207 ? 16.690 -2.985 -13.332 1.00 80.31 207 GLU A C 1
ATOM 1606 O O . GLU A 1 207 ? 15.699 -3.683 -13.098 1.00 80.31 207 GLU A O 1
ATOM 1611 N N . THR A 1 208 ? 17.328 -3.002 -14.500 1.00 79.25 208 THR A N 1
ATOM 1612 C CA . THR A 1 208 ? 17.084 -4.004 -15.540 1.00 79.25 208 THR A CA 1
ATOM 1613 C C . THR A 1 208 ? 18.047 -5.162 -15.316 1.00 79.25 208 THR A C 1
ATOM 1615 O O . THR A 1 208 ? 19.253 -4.954 -15.202 1.00 79.25 208 THR A O 1
ATOM 1618 N N . LEU A 1 209 ? 17.516 -6.375 -15.233 1.00 79.81 209 LEU A N 1
ATOM 1619 C CA . LEU A 1 209 ? 18.285 -7.595 -15.032 1.00 79.81 209 LEU A CA 1
ATOM 1620 C C . LEU A 1 209 ? 18.820 -8.131 -16.375 1.00 79.81 209 LEU A C 1
ATOM 1622 O O . LEU A 1 209 ? 18.238 -7.846 -17.425 1.00 79.81 209 LEU A O 1
ATOM 1626 N N . PRO A 1 210 ? 19.891 -8.952 -16.377 1.00 76.06 210 PRO A N 1
ATOM 1627 C CA . PRO A 1 210 ? 20.491 -9.481 -17.610 1.00 76.06 210 PRO A CA 1
ATOM 1628 C C . PRO A 1 210 ? 19.537 -10.304 -18.489 1.00 76.06 210 PRO A C 1
ATOM 1630 O O . PRO A 1 210 ? 19.741 -10.415 -19.693 1.00 76.06 210 PRO A O 1
ATOM 1633 N N . ASN A 1 211 ? 18.493 -10.882 -17.894 1.00 77.56 211 ASN A N 1
ATOM 1634 C CA . ASN A 1 211 ? 17.458 -11.647 -18.589 1.00 77.56 211 ASN A CA 1
ATOM 1635 C C . ASN A 1 211 ? 16.335 -10.767 -19.181 1.00 77.56 211 ASN A C 1
ATOM 1637 O O . ASN A 1 211 ? 15.404 -11.301 -19.778 1.00 77.56 211 ASN A O 1
ATOM 1641 N N . GLY A 1 212 ? 16.405 -9.443 -19.008 1.00 72.19 212 GLY A N 1
ATOM 1642 C CA . GLY A 1 212 ? 15.386 -8.492 -19.451 1.00 72.19 212 GLY A CA 1
ATOM 1643 C C . GLY A 1 212 ? 14.245 -8.255 -18.457 1.00 72.19 212 GLY A C 1
ATOM 1644 O O . GLY A 1 212 ? 13.360 -7.459 -18.760 1.00 72.19 212 GLY A O 1
ATOM 1645 N N . ASP A 1 213 ? 14.251 -8.897 -17.283 1.00 75.19 213 ASP A N 1
ATOM 1646 C CA . ASP A 1 213 ? 13.300 -8.587 -16.211 1.00 75.19 213 ASP A CA 1
ATOM 1647 C C . ASP A 1 213 ? 13.677 -7.287 -15.480 1.00 75.19 213 ASP A C 1
ATOM 1649 O O . ASP A 1 213 ? 14.786 -6.764 -15.599 1.00 75.19 213 ASP A O 1
ATOM 1653 N N . TYR A 1 214 ? 12.753 -6.781 -14.664 1.00 75.75 214 TYR A N 1
ATOM 1654 C CA . TYR A 1 214 ? 12.963 -5.594 -13.841 1.00 75.75 214 TYR A CA 1
ATOM 1655 C C . TYR A 1 214 ? 12.905 -5.945 -12.362 1.00 75.75 214 TYR A C 1
ATOM 1657 O O . TYR A 1 214 ? 11.985 -6.636 -11.913 1.00 75.75 214 TYR A O 1
ATOM 1665 N N . ARG A 1 215 ? 13.845 -5.409 -11.583 1.00 74.56 215 ARG A N 1
ATOM 1666 C CA . ARG A 1 215 ? 13.764 -5.427 -10.123 1.00 74.56 215 ARG A CA 1
ATOM 1667 C C . ARG A 1 215 ? 13.419 -4.036 -9.627 1.00 74.56 215 ARG A C 1
ATOM 1669 O O . ARG A 1 215 ? 14.095 -3.063 -9.954 1.00 74.56 215 ARG A O 1
ATOM 1676 N N . PHE A 1 216 ? 12.384 -3.974 -8.796 1.00 75.00 216 PHE A N 1
ATOM 1677 C CA . PHE A 1 216 ? 11.965 -2.754 -8.133 1.00 75.00 216 PHE A CA 1
ATOM 1678 C C . PHE A 1 216 ? 11.923 -2.936 -6.616 1.00 75.00 216 PHE A C 1
ATOM 1680 O O . PHE A 1 216 ? 11.380 -3.916 -6.095 1.00 75.00 216 PHE A O 1
ATOM 1687 N N . PHE A 1 217 ? 12.457 -1.958 -5.896 1.00 75.06 217 PHE A N 1
ATOM 1688 C CA . PHE A 1 217 ? 12.321 -1.869 -4.452 1.00 75.06 217 PHE A CA 1
ATOM 1689 C C . PHE A 1 217 ? 12.146 -0.421 -4.018 1.00 75.06 217 PHE A C 1
ATOM 1691 O O . PHE A 1 217 ? 12.853 0.463 -4.492 1.00 75.06 217 PHE A O 1
ATOM 1698 N N . CYS A 1 218 ? 11.241 -0.190 -3.072 1.00 70.31 218 CYS A N 1
ATOM 1699 C CA . CYS A 1 218 ? 11.138 1.086 -2.391 1.00 70.31 218 CYS A CA 1
ATOM 1700 C C . CYS A 1 218 ? 10.826 0.872 -0.908 1.00 70.31 218 CYS A C 1
ATOM 1702 O O . CYS A 1 218 ? 9.968 0.070 -0.544 1.00 70.31 218 CYS A O 1
ATOM 1704 N N . SER A 1 219 ? 11.529 1.584 -0.033 1.00 67.44 219 SER A N 1
ATOM 1705 C CA . SER A 1 219 ? 11.270 1.567 1.405 1.00 67.44 219 SER A CA 1
ATOM 1706 C C . SER A 1 219 ? 10.677 2.896 1.828 1.00 67.44 219 SER A C 1
ATOM 1708 O O . SER A 1 219 ? 11.203 3.945 1.463 1.00 67.44 219 SER A O 1
ATOM 1710 N N . LEU A 1 220 ? 9.634 2.845 2.654 1.00 68.44 220 LEU A N 1
ATOM 1711 C CA . LEU A 1 220 ? 8.932 4.033 3.094 1.00 68.44 220 LEU A CA 1
ATOM 1712 C C . LEU A 1 220 ? 8.648 4.019 4.593 1.00 68.44 220 LEU A C 1
ATOM 1714 O O . LEU A 1 220 ? 8.241 3.016 5.179 1.00 68.44 220 LEU A O 1
ATOM 1718 N N . SER A 1 221 ? 8.864 5.176 5.203 1.00 63.91 221 SER A N 1
ATOM 1719 C CA . SER A 1 221 ? 8.494 5.460 6.583 1.00 63.91 221 SER A CA 1
ATOM 1720 C C . SER A 1 221 ? 7.606 6.692 6.556 1.00 63.91 221 SER A C 1
ATOM 1722 O O . SER A 1 221 ? 8.055 7.759 6.136 1.00 63.91 221 SER A O 1
ATOM 1724 N N . LEU A 1 222 ? 6.343 6.535 6.940 1.00 62.38 222 LEU A N 1
ATOM 1725 C CA . LEU A 1 222 ? 5.355 7.605 6.935 1.00 62.38 222 LEU A CA 1
ATOM 1726 C C . LEU A 1 222 ? 4.993 7.962 8.363 1.00 62.38 222 LEU A C 1
ATOM 1728 O O . LEU A 1 222 ? 4.640 7.104 9.167 1.00 62.38 222 LEU A O 1
ATOM 1732 N N . ASN A 1 223 ? 5.017 9.253 8.655 1.00 56.62 223 ASN A N 1
ATOM 1733 C CA . ASN A 1 223 ? 4.371 9.773 9.846 1.00 56.62 223 ASN A CA 1
ATOM 1734 C C . ASN A 1 223 ? 2.932 10.096 9.449 1.00 56.62 223 ASN A C 1
ATOM 1736 O O . ASN A 1 223 ? 2.726 10.925 8.561 1.00 56.62 223 ASN A O 1
ATOM 1740 N N . ALA A 1 224 ? 1.959 9.427 10.062 1.00 50.97 224 ALA A N 1
ATOM 1741 C CA . ALA A 1 224 ? 0.572 9.840 9.942 1.00 50.97 224 ALA A CA 1
ATOM 1742 C C . ALA A 1 224 ? 0.442 11.146 10.742 1.00 50.97 224 ALA A C 1
ATOM 1744 O O . ALA A 1 224 ? 0.634 11.154 11.957 1.00 50.97 224 ALA A O 1
ATOM 1745 N N . ARG A 1 225 ? 0.252 12.265 10.038 1.00 46.25 225 ARG A N 1
ATOM 1746 C CA . ARG A 1 225 ? -0.106 13.548 10.652 1.00 46.25 225 ARG A CA 1
ATOM 1747 C C . ARG A 1 225 ? -1.613 13.686 10.697 1.00 46.25 225 ARG A C 1
ATOM 1749 O O . ARG A 1 225 ? -2.245 13.266 9.704 1.00 46.25 225 ARG A O 1
#

Secondary structur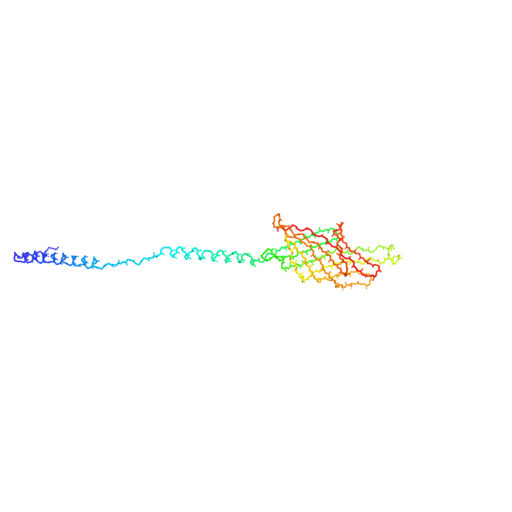e (DSSP, 8-state):
---------HHHHHHHHHHHHHHHHHHHHHHHHHHHHHHHS--------HHHHHHHHHHHHHHHHHHHHHHHHH-EEEEEEEEE-SS-EEEEEEEEETTEEEEEEEEEE-PPPPPPPHHHHHTT-PPPPEEEEEEEEEEEEEE-STTEEEEEEEEEEEEEETTEEEEEEEEEEEEEEEETTTTEEEEEEEEESS--PPPSS-SEEEEE-TTS-EEEEEEEEEE--